Protein AF-A0A963XWU4-F1 (afdb_monomer)

pLDDT: mean 84.16, std 13.36, range [41.44, 97.88]

Nearest PDB structures (foldseek):
  1u3e-assembly1_M  TM=5.117E-01  e=5.302E-03  Okubovirus SPO1
  1a73-assembly1_A  TM=5.689E-01  e=1.670E-01  Physarum polycephalum
  6ejt-assembly1_A  TM=6.197E-01  e=6.700E+00  Bacillus licheniformis
  7cq4-assembly1_A  TM=4.357E-01  e=6.306E+00  Saccharomyces cerevisiae YJM789

Solvent-accessible surface area (backbone atoms only — not comparable to full-atom values): 11570 Å² total; per-residue (Å²): 134,58,70,70,56,55,51,52,52,50,55,51,50,52,54,48,51,50,49,52,48,53,57,49,55,77,69,52,46,37,71,90,70,60,51,82,85,58,39,45,78,83,51,96,77,57,40,38,35,31,68,28,42,55,95,93,37,83,44,78,46,43,48,51,57,50,52,44,36,76,75,78,38,82,82,55,90,69,46,40,80,40,45,74,84,68,48,66,69,56,57,52,70,92,34,52,43,84,37,44,50,68,56,52,53,47,55,56,47,52,50,51,50,52,51,43,36,72,78,57,41,45,62,13,78,63,78,57,49,78,35,65,60,77,91,53,93,87,57,81,69,59,45,76,41,71,65,41,44,43,62,69,46,47,42,79,38,61,13,84,68,75,66,48,76,39,75,46,52,56,57,96,87,36,79,66,61,51,79,43,72,69,44,56,71,48,52,68,71,64,73,73,79,121

Radius of gyration: 36.15 Å; Cα contacts (8 Å, |Δi|>4): 227; chains: 1; bounding box: 76×28×115 Å

Structure (mmCIF, N/CA/C/O backbone):
data_AF-A0A963XWU4-F1
#
_entry.id   AF-A0A963XWU4-F1
#
loop_
_atom_site.group_PDB
_atom_site.id
_atom_site.type_symbol
_atom_site.label_atom_id
_atom_site.label_alt_id
_atom_site.label_comp_id
_atom_site.label_asym_id
_atom_site.label_entity_id
_atom_site.label_seq_id
_atom_site.pdbx_PDB_ins_code
_atom_site.Cartn_x
_atom_site.Cartn_y
_atom_site.Cartn_z
_atom_site.occupancy
_atom_site.B_iso_or_equiv
_atom_site.auth_seq_id
_atom_site.auth_comp_id
_atom_site.auth_asym_id
_atom_site.auth_atom_id
_atom_site.pdbx_PDB_model_num
ATOM 1 N N . MET A 1 1 ? -6.525 -13.964 70.027 1.00 54.75 1 MET A N 1
ATOM 2 C CA . MET A 1 1 ? -7.596 -13.177 69.368 1.00 54.75 1 MET A CA 1
ATOM 3 C C . MET A 1 1 ? -8.945 -13.847 69.591 1.00 54.75 1 MET A C 1
ATOM 5 O O . MET A 1 1 ? -9.048 -15.045 69.357 1.00 54.75 1 MET A O 1
ATOM 9 N N . SER A 1 2 ? -9.945 -13.087 70.050 1.00 67.88 2 SER A N 1
ATOM 10 C CA . SER A 1 2 ? -11.316 -13.562 70.318 1.00 67.88 2 SER A CA 1
ATOM 11 C C . SER A 1 2 ? -12.020 -14.067 69.047 1.00 67.88 2 SER A C 1
ATOM 13 O O . SER A 1 2 ? -11.804 -13.526 67.961 1.00 67.88 2 SER A O 1
ATOM 15 N N . ARG A 1 3 ? -12.885 -15.084 69.179 1.00 65.50 3 ARG A N 1
ATOM 16 C CA . ARG A 1 3 ? -13.684 -15.663 68.077 1.00 65.50 3 ARG A CA 1
ATOM 17 C C . ARG A 1 3 ? -14.571 -14.605 67.400 1.00 65.50 3 ARG A C 1
ATOM 19 O O . ARG A 1 3 ? -14.584 -14.527 66.177 1.00 65.50 3 ARG A O 1
ATOM 26 N N . LYS A 1 4 ? -15.153 -13.698 68.199 1.00 60.41 4 LYS A N 1
ATOM 27 C CA . LYS A 1 4 ? -15.912 -12.523 67.727 1.00 60.41 4 LYS A CA 1
ATOM 28 C C . LYS A 1 4 ? -15.068 -11.575 66.871 1.00 60.41 4 LYS A C 1
ATOM 30 O O . LYS A 1 4 ? -15.551 -11.061 65.869 1.00 60.41 4 LYS A O 1
ATOM 35 N N . ALA A 1 5 ? -13.801 -11.373 67.239 1.00 53.53 5 ALA A N 1
ATOM 36 C CA . ALA A 1 5 ? -12.897 -10.526 66.467 1.00 53.53 5 ALA A CA 1
ATOM 37 C C . ALA A 1 5 ? -12.560 -11.173 65.112 1.00 53.53 5 ALA A C 1
ATOM 39 O O . ALA A 1 5 ? -12.589 -10.492 64.094 1.00 53.53 5 ALA A O 1
ATOM 40 N N . LYS A 1 6 ? -12.310 -12.491 65.064 1.00 56.25 6 LYS A N 1
ATOM 41 C CA . LYS A 1 6 ? -12.067 -13.210 63.797 1.00 56.25 6 LYS A CA 1
ATOM 42 C C . LYS A 1 6 ? -13.275 -13.167 62.852 1.00 56.25 6 LYS A C 1
ATOM 44 O O . LYS A 1 6 ? -13.086 -12.951 61.660 1.00 56.25 6 LYS A O 1
ATOM 49 N N . GLU A 1 7 ? -14.490 -13.324 63.375 1.00 58.22 7 GLU A N 1
ATOM 50 C CA . GLU A 1 7 ? -15.725 -13.214 62.583 1.00 58.22 7 GLU A CA 1
ATOM 51 C C . GLU A 1 7 ? -15.937 -11.792 62.054 1.00 58.22 7 GLU A C 1
ATOM 53 O O . GLU A 1 7 ? -16.171 -11.631 60.859 1.00 58.22 7 GLU A O 1
ATOM 58 N N . GLN A 1 8 ? -15.748 -10.760 62.889 1.00 52.25 8 GLN A N 1
ATOM 59 C CA . GLN A 1 8 ? -15.814 -9.362 62.443 1.00 52.25 8 GLN A CA 1
ATOM 60 C C . GLN A 1 8 ? -14.786 -9.047 61.347 1.00 52.25 8 GLN A C 1
ATOM 62 O O . GLN A 1 8 ? -15.137 -8.411 60.354 1.00 52.25 8 GLN A O 1
ATOM 67 N N . TRP A 1 9 ? -13.539 -9.515 61.476 1.00 47.22 9 TRP A N 1
ATOM 68 C CA . TRP A 1 9 ? -12.507 -9.315 60.451 1.00 47.22 9 TRP A CA 1
ATOM 69 C C . TRP A 1 9 ? -12.819 -10.054 59.143 1.00 47.22 9 TRP A C 1
ATOM 71 O O . TRP A 1 9 ? -12.561 -9.506 58.072 1.00 47.22 9 TRP A O 1
ATOM 81 N N . ALA A 1 10 ? -13.433 -11.240 59.203 1.00 56.31 10 ALA A N 1
ATOM 82 C CA . ALA A 1 10 ? -13.897 -11.955 58.013 1.00 56.31 10 ALA A CA 1
ATOM 83 C C . ALA A 1 10 ? -15.020 -11.188 57.291 1.00 56.31 10 ALA A C 1
ATOM 85 O O . ALA A 1 10 ? -14.942 -10.975 56.083 1.00 56.31 10 ALA A O 1
ATOM 86 N N . THR A 1 11 ? -16.009 -10.662 58.027 1.00 64.50 11 THR A N 1
ATOM 87 C CA . THR A 1 11 ? -17.108 -9.882 57.424 1.00 64.50 11 THR A CA 1
ATOM 88 C C . THR A 1 11 ? -16.632 -8.544 56.845 1.00 64.50 11 THR A C 1
ATOM 90 O O . THR A 1 11 ? -17.147 -8.087 55.824 1.00 64.50 11 THR A O 1
ATOM 93 N N . ILE A 1 12 ? -15.649 -7.898 57.483 1.00 63.34 12 ILE A N 1
ATOM 94 C CA . ILE A 1 12 ? -15.007 -6.678 56.968 1.00 63.34 12 ILE A CA 1
ATOM 95 C C . ILE A 1 12 ? -14.206 -6.996 55.696 1.00 63.34 12 ILE A C 1
ATOM 97 O O . ILE A 1 12 ? -14.309 -6.256 54.716 1.00 63.34 12 ILE A O 1
ATOM 101 N N . GLY A 1 13 ? -13.479 -8.118 55.677 1.00 60.28 13 GLY A N 1
ATOM 102 C CA . GLY A 1 13 ? -12.761 -8.612 54.501 1.00 60.28 13 GLY A CA 1
ATOM 103 C C . GLY A 1 13 ? -13.684 -8.876 53.310 1.00 60.28 13 GLY A C 1
ATOM 104 O O . GLY A 1 13 ? -13.407 -8.408 52.207 1.00 60.28 13 GLY A O 1
ATOM 105 N N . ASP A 1 14 ? -14.828 -9.525 53.532 1.00 64.19 14 ASP A N 1
ATOM 106 C CA . ASP A 1 14 ? -15.804 -9.810 52.475 1.00 64.19 14 ASP A CA 1
ATOM 107 C C . ASP A 1 14 ? -16.465 -8.541 51.924 1.00 64.19 14 ASP A C 1
ATOM 109 O O . ASP A 1 14 ? -16.595 -8.386 50.708 1.00 64.19 14 ASP A O 1
ATOM 113 N N . LYS A 1 15 ? -16.815 -7.576 52.785 1.00 69.00 15 LYS A N 1
ATOM 114 C CA . LYS A 1 15 ? -17.354 -6.271 52.353 1.00 69.00 15 LYS A CA 1
ATOM 115 C C . LYS A 1 15 ? -16.328 -5.440 51.579 1.00 69.00 15 LYS A C 1
ATOM 117 O O . LYS A 1 15 ? -16.691 -4.750 50.621 1.00 69.00 15 LYS A O 1
ATOM 122 N N . MET A 1 16 ? -15.053 -5.513 51.967 1.00 64.38 16 MET A N 1
ATOM 123 C CA . MET A 1 16 ? -13.947 -4.869 51.258 1.00 64.38 16 MET A CA 1
ATOM 124 C C . MET A 1 16 ? -13.729 -5.516 49.887 1.00 64.38 16 MET A C 1
ATOM 126 O O . MET A 1 16 ? -13.645 -4.807 48.885 1.00 64.38 16 MET A O 1
ATOM 130 N N . LEU A 1 17 ? -13.720 -6.848 49.809 1.00 62.97 17 LEU A N 1
ATOM 131 C CA . LEU A 1 17 ? -13.616 -7.580 48.546 1.00 62.97 17 LEU A CA 1
ATOM 132 C C . LEU A 1 17 ? -14.820 -7.329 47.630 1.00 62.97 17 LEU A C 1
ATOM 134 O O . LEU A 1 17 ? -14.632 -7.162 46.426 1.00 62.97 17 LEU A O 1
ATOM 138 N N . ASP A 1 18 ? -16.036 -7.236 48.168 1.00 68.62 18 ASP A N 1
ATOM 139 C CA . ASP A 1 18 ? -17.242 -6.902 47.404 1.00 68.62 18 ASP A CA 1
ATOM 140 C C . ASP A 1 18 ? -17.224 -5.447 46.902 1.00 68.62 18 ASP A C 1
ATOM 142 O O . ASP A 1 18 ? -17.547 -5.179 45.745 1.00 68.62 18 ASP A O 1
ATOM 146 N N . SER A 1 19 ? -16.731 -4.505 47.712 1.00 61.00 19 SER A N 1
ATOM 147 C CA . SER A 1 19 ? -16.512 -3.112 47.291 1.00 61.00 19 SER A CA 1
ATOM 148 C C . SER A 1 19 ? -15.440 -2.998 46.206 1.00 61.00 19 SER A C 1
ATOM 150 O O . SER A 1 19 ? -15.640 -2.296 45.215 1.00 61.00 19 SER A O 1
ATOM 152 N N . ILE A 1 20 ? -14.339 -3.748 46.326 1.00 60.19 20 ILE A N 1
ATOM 153 C CA . ILE A 1 20 ? -13.295 -3.842 45.296 1.00 60.19 20 ILE A CA 1
ATOM 154 C C . ILE A 1 20 ? -13.856 -4.483 44.019 1.00 60.19 20 ILE A C 1
ATOM 156 O O . ILE A 1 20 ? -13.558 -4.014 42.920 1.00 60.19 20 ILE A O 1
ATOM 160 N N . ARG A 1 21 ? -14.695 -5.523 44.121 1.00 61.75 21 ARG A N 1
ATOM 161 C CA . ARG A 1 21 ? -15.369 -6.146 42.968 1.00 61.75 21 ARG A CA 1
ATOM 162 C C . ARG A 1 21 ? -16.351 -5.185 42.300 1.00 61.75 21 ARG A C 1
ATOM 164 O O . ARG A 1 21 ? -16.312 -5.070 41.081 1.00 61.75 21 ARG A O 1
ATOM 171 N N . LYS A 1 22 ? -17.160 -4.444 43.062 1.00 59.47 22 LYS A N 1
ATOM 172 C CA . LYS A 1 22 ? -18.098 -3.424 42.553 1.00 59.47 22 LYS A CA 1
ATOM 173 C C . LYS A 1 22 ? -17.377 -2.237 41.907 1.00 59.47 22 LYS A C 1
ATOM 175 O O . LYS A 1 22 ? -17.785 -1.785 40.838 1.00 59.47 22 LYS A O 1
ATOM 180 N N . ALA A 1 23 ? -16.268 -1.778 42.486 1.00 56.25 23 ALA A N 1
ATOM 181 C CA . ALA A 1 23 ? -15.412 -0.744 41.899 1.00 56.25 23 ALA A CA 1
ATOM 182 C C . ALA A 1 23 ? -14.730 -1.221 40.599 1.00 56.25 23 ALA A C 1
ATOM 184 O O . ALA A 1 23 ? -14.657 -0.479 39.616 1.00 56.25 23 ALA A O 1
ATOM 185 N N . ASN A 1 24 ? -14.296 -2.486 40.550 1.00 49.78 24 ASN A N 1
ATOM 186 C CA . ASN A 1 24 ? -13.732 -3.099 39.344 1.00 49.78 24 ASN A CA 1
ATOM 187 C C . ASN A 1 24 ? -14.792 -3.432 38.276 1.00 49.78 24 ASN A C 1
ATOM 189 O O . ASN A 1 24 ? -14.499 -3.382 37.085 1.00 49.78 24 ASN A O 1
ATOM 193 N N . ALA A 1 25 ? -16.030 -3.741 38.664 1.00 53.91 25 ALA A N 1
ATOM 194 C CA . ALA A 1 25 ? -17.141 -3.944 37.734 1.00 53.91 25 ALA A CA 1
ATOM 195 C C . ALA A 1 25 ? -17.523 -2.632 37.030 1.00 53.91 25 ALA A C 1
ATOM 197 O O . ALA A 1 25 ? -17.738 -2.632 35.821 1.00 53.91 25 ALA A O 1
ATOM 198 N N . LYS A 1 26 ? -17.488 -1.494 37.744 1.00 52.97 26 LYS A N 1
ATOM 199 C CA . LYS A 1 26 ? -17.692 -0.157 37.153 1.00 52.97 26 LYS A CA 1
ATOM 200 C C . LYS A 1 26 ? -16.594 0.268 36.163 1.00 52.97 26 LYS A C 1
ATOM 202 O O . LYS A 1 26 ? -16.826 1.163 35.361 1.00 52.97 26 LYS A O 1
ATOM 207 N N . THR A 1 27 ? -15.414 -0.357 36.180 1.00 60.09 27 THR A N 1
ATOM 208 C CA . THR A 1 27 ? -14.278 -0.010 35.296 1.00 60.09 27 THR A CA 1
ATOM 209 C C . THR A 1 27 ? -14.059 -0.994 34.140 1.00 60.09 27 THR A C 1
ATOM 211 O O . THR A 1 27 ? -13.281 -0.712 33.222 1.00 60.09 27 THR A O 1
ATOM 214 N N . ARG A 1 28 ? -14.745 -2.144 34.131 1.00 79.00 28 ARG A N 1
ATOM 215 C CA . ARG A 1 28 ? -14.613 -3.171 33.087 1.00 79.00 28 ARG A CA 1
ATOM 216 C C . ARG A 1 28 ? -15.734 -3.080 32.053 1.00 79.00 28 ARG A C 1
ATOM 218 O O . ARG A 1 28 ? -16.690 -3.843 32.095 1.00 79.00 28 ARG A O 1
ATOM 225 N N . ILE A 1 29 ? -15.578 -2.165 31.096 1.00 85.12 29 ILE A N 1
ATOM 226 C CA . ILE A 1 29 ? -16.507 -2.010 29.964 1.00 85.12 29 ILE A CA 1
ATOM 227 C C . ILE A 1 29 ? -16.507 -3.295 29.116 1.00 85.12 29 ILE A C 1
ATOM 229 O O . ILE A 1 29 ? -15.446 -3.739 28.663 1.00 85.12 29 ILE A O 1
ATOM 233 N N . LEU A 1 30 ? -17.684 -3.902 28.941 1.00 89.56 30 LEU A N 1
ATOM 234 C CA . LEU A 1 30 ? -17.920 -5.048 28.054 1.00 89.56 30 LEU A CA 1
ATOM 235 C C . LEU A 1 30 ? -18.113 -4.580 26.606 1.00 89.56 30 LEU A C 1
ATOM 237 O O . LEU A 1 30 ? -18.284 -3.388 26.360 1.00 89.56 30 LEU A O 1
ATOM 241 N N . PHE A 1 31 ? -18.073 -5.505 25.647 1.00 89.19 31 PHE A N 1
ATOM 242 C CA . PHE A 1 31 ? -18.209 -5.166 24.226 1.00 89.19 31 PHE A CA 1
ATOM 243 C C . PHE A 1 31 ? -19.547 -4.471 23.935 1.00 89.19 31 PHE A C 1
ATOM 245 O O . PHE A 1 31 ? -19.583 -3.457 23.245 1.00 89.19 31 PHE A O 1
ATOM 252 N N . GLU A 1 32 ? -20.623 -4.983 24.522 1.00 89.31 32 GLU A N 1
ATOM 253 C CA . GLU A 1 32 ? -22.007 -4.541 24.341 1.00 89.31 32 GLU A CA 1
ATOM 254 C C . GLU A 1 32 ? -22.260 -3.154 24.953 1.00 89.31 32 GLU A C 1
ATOM 256 O O . GLU A 1 32 ? -23.227 -2.486 24.609 1.00 89.31 32 GLU A O 1
ATOM 261 N N . HIS A 1 33 ? -21.377 -2.705 25.852 1.00 89.25 33 HIS A N 1
ATOM 262 C CA . HIS A 1 33 ? -21.449 -1.395 26.507 1.00 89.25 33 HIS A CA 1
ATOM 263 C C . HIS A 1 33 ? -20.500 -0.365 25.882 1.00 89.25 33 HIS A C 1
ATOM 265 O O . HIS A 1 33 ? -20.361 0.745 26.401 1.00 89.25 33 HIS A O 1
ATOM 271 N N . LEU A 1 34 ? -19.805 -0.722 24.797 1.00 89.38 34 LEU A N 1
ATOM 272 C CA . LEU A 1 34 ? -19.011 0.241 24.048 1.00 89.38 34 LEU A CA 1
ATOM 273 C C . LEU A 1 34 ? -19.923 1.275 23.386 1.00 89.38 34 LEU A C 1
ATOM 275 O O . LEU A 1 34 ? -21.013 0.982 22.908 1.00 89.38 34 LEU A O 1
ATOM 279 N N . SER A 1 35 ? -19.425 2.502 23.334 1.00 91.25 35 SER A N 1
ATOM 280 C CA . SER A 1 35 ? -20.063 3.635 22.669 1.00 91.25 35 SER A CA 1
ATOM 281 C C . SER A 1 35 ? -19.009 4.455 21.935 1.00 91.25 35 SER A C 1
ATOM 283 O O . SER A 1 35 ? -17.811 4.286 22.177 1.00 91.25 35 SER A O 1
ATOM 285 N N . TYR A 1 36 ? -19.421 5.402 21.090 1.00 88.94 36 TYR A N 1
ATOM 286 C CA . TYR A 1 36 ? -18.489 6.288 20.381 1.00 88.94 36 TYR A CA 1
ATOM 287 C C . TYR A 1 36 ? -17.481 6.987 21.318 1.00 88.94 36 TYR A C 1
ATOM 289 O O . TYR A 1 36 ? -16.305 7.088 20.971 1.00 88.94 36 TYR A O 1
ATOM 297 N N . GLY A 1 37 ? -17.890 7.377 22.533 1.00 89.75 37 GLY A N 1
ATOM 298 C CA . GLY A 1 37 ? -17.010 7.996 23.539 1.00 89.75 37 GLY A CA 1
ATOM 299 C C . GLY A 1 37 ? -15.997 7.046 24.200 1.00 89.75 37 GLY A C 1
ATOM 300 O O . GLY A 1 37 ? -15.089 7.491 24.903 1.00 89.75 37 GLY A O 1
ATOM 301 N N . SER A 1 38 ? -16.116 5.737 23.967 1.00 90.06 38 SER A N 1
ATOM 302 C CA . SER A 1 38 ? -15.179 4.722 24.472 1.00 90.06 38 SER A CA 1
ATOM 303 C C . SER A 1 38 ? -13.866 4.678 23.682 1.00 90.06 38 SER A C 1
ATOM 305 O O . SER A 1 38 ? -12.892 4.065 24.127 1.00 90.06 38 SER A O 1
ATOM 307 N N . PHE A 1 39 ? -13.823 5.322 22.513 1.00 92.19 39 PHE A N 1
ATOM 308 C CA . PHE A 1 39 ? -12.687 5.293 21.600 1.00 92.19 39 PHE A CA 1
ATOM 309 C C . PHE A 1 39 ? -11.925 6.613 21.651 1.00 92.19 39 PHE A C 1
ATOM 311 O O . PHE A 1 39 ? -12.511 7.693 21.651 1.00 92.19 39 PHE A O 1
ATOM 318 N N . ARG A 1 40 ? -10.595 6.529 21.702 1.00 89.31 40 ARG A N 1
ATOM 319 C CA . ARG A 1 40 ? -9.708 7.694 21.787 1.00 89.31 40 ARG A CA 1
ATOM 320 C C . ARG A 1 40 ? -8.601 7.591 20.748 1.00 89.31 40 ARG A C 1
ATOM 322 O O . ARG A 1 40 ? -8.240 6.501 20.302 1.00 89.31 40 ARG A O 1
ATOM 329 N N . MET A 1 41 ? -8.055 8.736 20.363 1.00 77.00 41 MET A N 1
ATOM 330 C CA . MET A 1 41 ? -6.949 8.814 19.415 1.00 77.00 41 MET A CA 1
ATOM 331 C C . MET A 1 41 ? -5.626 8.497 20.127 1.00 77.00 41 MET A C 1
ATOM 333 O O . MET A 1 41 ? -5.347 9.044 21.191 1.00 77.00 41 MET A O 1
ATOM 337 N N . LYS A 1 42 ? -4.796 7.617 19.554 1.00 66.06 42 LYS A N 1
ATOM 338 C CA . LYS A 1 42 ? -3.399 7.404 20.014 1.00 66.06 42 LYS A CA 1
ATOM 339 C C . LYS A 1 42 ? -2.387 7.328 18.879 1.00 66.06 42 LYS A C 1
ATOM 341 O O . LYS A 1 42 ? -1.193 7.463 19.128 1.00 66.06 42 LYS A O 1
ATOM 346 N N . LYS A 1 43 ? -2.825 7.082 17.644 1.00 64.25 43 LYS A N 1
ATOM 347 C CA . LYS A 1 43 ? -1.931 6.915 16.498 1.00 64.25 43 LYS A CA 1
ATOM 348 C C . LYS A 1 43 ? -1.887 8.182 15.647 1.00 64.25 43 LYS A C 1
ATOM 350 O O . LYS A 1 43 ? -2.877 8.895 15.540 1.00 64.25 43 LYS A O 1
ATOM 355 N N . ARG A 1 44 ? -0.735 8.418 15.005 1.00 73.25 44 ARG A N 1
ATOM 356 C CA . ARG A 1 44 ? -0.540 9.496 14.016 1.00 73.25 44 ARG A CA 1
ATOM 357 C C . ARG A 1 44 ? -1.399 9.325 12.754 1.00 73.25 44 ARG A C 1
ATOM 359 O O . ARG A 1 44 ? -1.497 10.259 11.977 1.00 73.25 44 ARG A O 1
ATOM 366 N N . ASP A 1 45 ? -1.990 8.148 12.549 1.00 74.62 45 ASP A N 1
ATOM 367 C CA . ASP A 1 45 ? -2.808 7.809 11.377 1.00 74.62 45 ASP A CA 1
ATOM 368 C C . ASP A 1 45 ? -4.287 8.229 11.507 1.00 74.62 45 ASP A C 1
ATOM 370 O O . ASP A 1 45 ? -5.084 7.892 10.639 1.00 74.62 45 ASP A O 1
ATOM 374 N N . GLY A 1 46 ? -4.668 8.912 12.596 1.00 79.25 46 GLY A N 1
ATOM 375 C CA . GLY A 1 46 ? -6.036 9.390 12.831 1.00 79.25 46 GLY A CA 1
ATOM 376 C C . GLY A 1 46 ? -7.025 8.326 13.322 1.00 79.25 46 GLY A C 1
ATOM 377 O O . GLY A 1 46 ? -8.155 8.660 13.670 1.00 79.25 46 GLY A O 1
ATOM 378 N N . ARG A 1 47 ? -6.625 7.049 13.424 1.00 87.19 47 ARG A N 1
ATOM 379 C CA . ARG A 1 47 ? -7.543 5.972 13.826 1.00 87.19 47 ARG A CA 1
ATOM 380 C C . ARG A 1 47 ? -7.879 6.026 15.312 1.00 87.19 47 ARG A C 1
ATOM 382 O O . ARG A 1 47 ? -6.994 6.099 16.175 1.00 87.19 47 ARG A O 1
ATOM 389 N N . LEU A 1 48 ? -9.166 5.866 15.616 1.00 91.81 48 LEU A N 1
ATOM 390 C CA . LEU A 1 48 ? -9.650 5.731 16.987 1.00 91.81 48 LEU A CA 1
ATOM 391 C C . LEU A 1 48 ? -9.643 4.268 17.432 1.00 91.81 48 LEU A C 1
ATOM 393 O O . LEU A 1 48 ? -10.079 3.363 16.716 1.00 91.81 48 LEU A O 1
ATOM 397 N N . PHE A 1 49 ? -9.164 4.032 18.649 1.00 92.12 49 PHE A N 1
ATOM 398 C CA . PHE A 1 49 ? -9.125 2.710 19.263 1.00 92.12 49 PHE A CA 1
ATOM 399 C C . PHE A 1 49 ? -9.633 2.790 20.702 1.00 92.12 49 PHE A C 1
ATOM 401 O O . PHE A 1 49 ? -9.568 3.827 21.364 1.00 92.12 49 PHE A O 1
ATOM 408 N N . GLY A 1 50 ? -10.153 1.671 21.177 1.00 91.62 50 GLY A N 1
ATOM 409 C CA . GLY A 1 50 ? -10.649 1.501 22.530 1.00 91.62 50 GLY A CA 1
ATOM 410 C C . GLY A 1 50 ? -10.255 0.133 23.057 1.00 91.62 50 GLY A C 1
ATOM 411 O O . GLY A 1 50 ? -9.499 -0.621 22.428 1.00 91.62 50 GLY A O 1
ATOM 412 N N . TYR A 1 51 ? -10.773 -0.193 24.233 1.00 92.38 51 TYR A N 1
ATOM 413 C CA . TYR A 1 51 ? -10.645 -1.524 24.792 1.00 92.38 51 TYR A CA 1
ATOM 414 C C . TYR A 1 51 ? -11.940 -1.950 25.467 1.00 92.38 51 TYR A C 1
ATOM 416 O O . TYR A 1 51 ? -12.693 -1.122 25.967 1.00 92.38 51 TYR A O 1
ATOM 424 N N . TYR A 1 52 ? -12.152 -3.256 25.516 1.00 92.50 52 TYR A N 1
ATOM 425 C CA . TYR A 1 52 ? -13.227 -3.886 26.267 1.00 92.50 52 TYR A CA 1
ATOM 426 C C . TYR A 1 52 ? -12.689 -5.112 26.996 1.00 92.50 52 TYR A C 1
ATOM 428 O O . TYR A 1 52 ? -11.583 -5.590 26.723 1.00 92.50 52 TYR A O 1
ATOM 436 N N . TRP A 1 53 ? -13.452 -5.622 27.949 1.00 91.31 53 TRP A N 1
ATOM 437 C CA . TRP A 1 53 ? -13.099 -6.812 28.707 1.00 91.31 53 TRP A CA 1
ATOM 438 C C . TRP A 1 53 ? -13.884 -8.015 28.196 1.00 91.31 53 TRP A C 1
ATOM 440 O O . TRP A 1 53 ? -15.093 -7.944 28.006 1.00 91.31 53 TRP A O 1
ATOM 450 N N . LYS A 1 54 ? -13.189 -9.134 27.985 1.00 89.56 54 LYS A N 1
ATOM 451 C CA . LYS A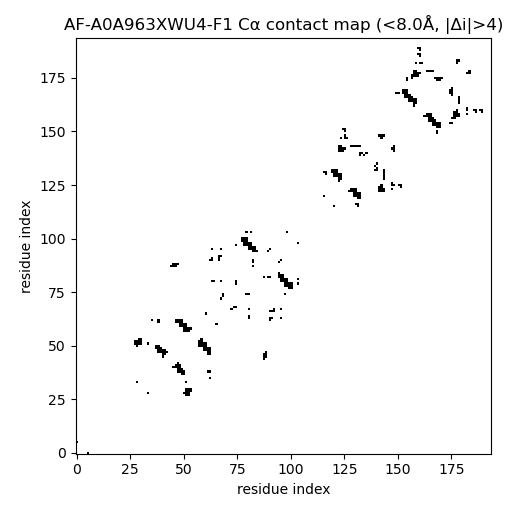 1 54 ? -13.787 -10.427 27.638 1.00 89.56 54 LYS A CA 1
ATOM 452 C C . LYS A 1 54 ? -13.062 -11.525 28.401 1.00 89.56 54 LYS A C 1
ATOM 454 O O . LYS A 1 54 ? -11.836 -11.604 28.337 1.00 89.56 54 LYS A O 1
ATOM 459 N N . ASN A 1 55 ? -13.804 -12.354 29.133 1.00 90.38 55 ASN A N 1
ATOM 460 C CA . ASN A 1 55 ? -13.267 -13.465 29.931 1.00 90.38 55 ASN A CA 1
ATOM 461 C C . ASN A 1 55 ? -12.116 -13.025 30.861 1.00 90.38 55 ASN A C 1
ATOM 463 O O . ASN A 1 55 ? -11.043 -13.624 30.880 1.00 90.38 55 ASN A O 1
ATOM 467 N N . GLY A 1 56 ? -12.298 -11.895 31.557 1.00 86.94 56 GLY A N 1
ATOM 468 C CA . GLY A 1 56 ? -11.294 -11.329 32.468 1.00 86.94 56 GLY A CA 1
ATOM 469 C C . GLY A 1 56 ? -10.060 -10.717 31.792 1.00 86.94 56 GLY A C 1
ATOM 470 O O . GLY A 1 56 ? -9.183 -10.209 32.486 1.00 86.94 56 GLY A O 1
ATOM 471 N N . ARG A 1 57 ? -9.982 -10.713 30.455 1.00 88.31 57 ARG A N 1
ATOM 472 C CA . ARG A 1 57 ? -8.857 -10.163 29.689 1.00 88.31 57 ARG A CA 1
ATOM 473 C C . ARG A 1 57 ? -9.263 -8.895 28.945 1.00 88.31 57 ARG A C 1
ATOM 475 O O . ARG A 1 57 ? -10.318 -8.841 28.316 1.00 88.31 57 ARG A O 1
ATOM 482 N N . LYS A 1 58 ? -8.388 -7.888 28.971 1.00 91.44 58 LYS A N 1
ATOM 483 C CA . LYS A 1 58 ? -8.534 -6.665 28.174 1.00 91.44 58 LYS A CA 1
ATOM 484 C C . LYS A 1 58 ? -8.256 -6.969 26.696 1.00 91.44 58 LYS A C 1
ATOM 486 O O . LYS A 1 58 ? -7.256 -7.603 26.363 1.00 91.44 58 LYS A O 1
ATOM 491 N N . ARG A 1 59 ? -9.142 -6.520 25.810 1.00 92.44 59 ARG A N 1
ATOM 492 C CA . ARG A 1 59 ? -9.068 -6.658 24.350 1.00 92.44 59 ARG A CA 1
ATOM 493 C C . ARG A 1 59 ? -9.069 -5.273 23.725 1.00 92.44 59 ARG A C 1
ATOM 495 O O . ARG A 1 59 ? -9.856 -4.429 24.130 1.00 92.44 59 ARG A O 1
ATOM 502 N N . TYR A 1 60 ? -8.200 -5.054 22.747 1.00 92.50 60 TYR A N 1
ATOM 503 C CA . TYR A 1 60 ? -8.133 -3.804 21.993 1.00 92.50 60 TYR A CA 1
ATOM 504 C C . TYR A 1 60 ? -8.905 -3.938 20.689 1.00 92.50 60 TYR A C 1
ATOM 506 O O . TYR A 1 60 ? -8.909 -5.012 20.084 1.00 92.50 60 TYR A O 1
ATOM 514 N N . MET A 1 61 ? -9.535 -2.850 20.260 1.00 92.31 61 MET A N 1
ATOM 515 C CA . MET A 1 61 ? -10.312 -2.819 19.026 1.00 92.31 61 MET A CA 1
ATOM 516 C C . MET A 1 61 ? -10.368 -1.403 18.459 1.00 92.31 61 MET A C 1
ATOM 518 O O . MET A 1 61 ? -10.358 -0.427 19.212 1.00 92.31 61 MET A O 1
ATOM 522 N N . TYR A 1 62 ? -10.422 -1.293 17.134 1.00 94.38 62 TYR A N 1
ATOM 523 C CA . TYR A 1 62 ? -10.654 -0.013 16.468 1.00 94.38 62 TYR A CA 1
ATOM 524 C C . TYR A 1 62 ? -12.142 0.334 16.414 1.00 94.38 62 TYR A C 1
ATOM 526 O O . TYR A 1 62 ? -12.981 -0.563 16.332 1.00 94.38 62 TYR A O 1
ATOM 534 N N . ARG A 1 63 ? -12.467 1.633 16.405 1.00 95.06 63 ARG A N 1
ATOM 535 C CA . ARG A 1 63 ? -13.862 2.100 16.353 1.00 95.06 63 ARG A CA 1
ATOM 536 C C . ARG A 1 63 ? -14.592 1.587 15.109 1.00 95.06 63 ARG A C 1
ATOM 538 O O . ARG A 1 63 ? -15.663 1.018 15.263 1.00 95.06 63 ARG A O 1
ATOM 545 N N . TYR A 1 64 ? -13.987 1.659 13.922 1.00 95.19 64 TYR A N 1
ATOM 546 C CA . TYR A 1 64 ? -14.593 1.123 12.691 1.00 95.19 64 TYR A CA 1
ATOM 547 C C . TYR A 1 64 ? -14.932 -0.376 12.768 1.00 95.19 64 TYR A C 1
ATOM 549 O O . TYR A 1 64 ? -15.962 -0.807 12.261 1.00 95.19 64 TYR A 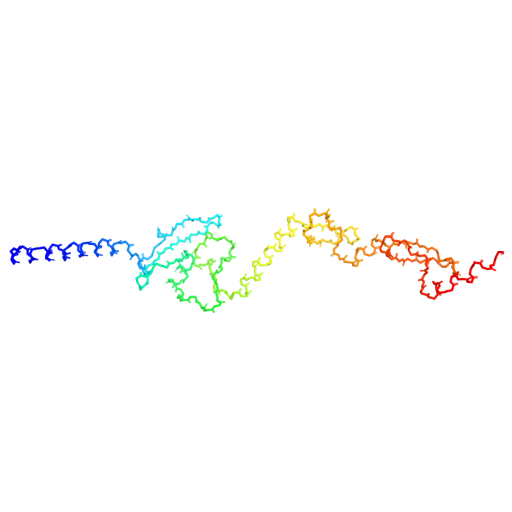O 1
ATOM 557 N N . GLN A 1 65 ? -14.101 -1.187 13.438 1.00 95.31 65 GLN A N 1
ATOM 558 C CA . GLN A 1 65 ? -14.385 -2.616 13.619 1.00 95.31 65 GLN A CA 1
ATOM 559 C C . GLN A 1 65 ? -15.577 -2.819 14.548 1.00 95.31 65 GLN A C 1
ATOM 561 O O . GLN A 1 65 ? -16.401 -3.690 14.299 1.00 95.31 65 GLN A O 1
ATOM 566 N N . TRP A 1 66 ? -15.670 -2.016 15.610 1.00 95.88 66 TRP A N 1
ATOM 567 C CA . TRP A 1 66 ? -16.816 -2.036 16.510 1.00 95.88 66 TRP A CA 1
ATOM 568 C C . TRP A 1 66 ? -18.106 -1.617 15.801 1.00 95.88 66 TRP A C 1
ATOM 570 O O . TRP A 1 66 ? -19.094 -2.333 15.928 1.00 95.88 66 TRP A O 1
ATOM 580 N N . VAL A 1 67 ? -18.089 -0.521 15.029 1.00 95.81 67 VAL A N 1
ATOM 581 C CA . VAL A 1 67 ? -19.248 -0.065 14.239 1.00 95.81 67 VAL A CA 1
ATOM 582 C C . VAL A 1 67 ? -19.711 -1.177 13.301 1.00 95.81 67 VAL A C 1
ATOM 584 O O . VAL A 1 67 ? -20.881 -1.549 13.327 1.00 95.81 67 VAL A O 1
ATOM 587 N N . TRP A 1 68 ? -18.782 -1.777 12.548 1.00 96.81 68 TRP A N 1
ATOM 588 C CA . TRP A 1 68 ? -19.098 -2.899 11.666 1.00 96.81 68 TRP A CA 1
ATOM 589 C C . TRP A 1 68 ? -19.713 -4.075 12.427 1.00 96.81 68 TRP A C 1
ATOM 591 O O . TRP A 1 68 ? -20.776 -4.557 12.052 1.00 96.81 68 TRP A O 1
ATOM 601 N N . ILE A 1 69 ? -19.068 -4.540 13.503 1.00 95.69 69 ILE A N 1
ATOM 602 C CA . ILE A 1 69 ? -19.524 -5.730 14.235 1.00 95.69 69 ILE A CA 1
ATOM 603 C C . ILE A 1 69 ? -20.883 -5.502 14.897 1.00 95.69 69 ILE A C 1
ATOM 605 O O . ILE A 1 69 ? -21.689 -6.427 14.948 1.00 95.69 69 ILE A O 1
ATOM 609 N N . SER A 1 70 ? -21.149 -4.285 15.369 1.00 92.19 70 SER A N 1
ATOM 610 C CA . SER A 1 70 ? -22.410 -3.945 16.036 1.00 92.19 70 SER A CA 1
ATOM 611 C C . SER A 1 70 ? -23.615 -3.973 15.090 1.00 92.19 70 SER A C 1
ATOM 613 O O . SER A 1 70 ? -24.736 -4.106 15.564 1.00 92.19 70 SER A O 1
ATOM 615 N N . ILE A 1 71 ? -23.391 -3.860 13.775 1.00 93.62 71 ILE A N 1
ATOM 616 C CA . ILE A 1 71 ? -24.453 -3.810 12.756 1.00 93.62 71 ILE A CA 1
ATOM 617 C C . ILE A 1 71 ? -24.479 -5.099 11.922 1.00 93.62 71 ILE A C 1
ATOM 619 O O . ILE A 1 71 ? -25.523 -5.723 11.769 1.00 93.62 71 ILE A O 1
ATOM 623 N N . ASN A 1 72 ? -23.319 -5.521 11.416 1.00 92.88 72 ASN A N 1
ATOM 624 C CA . ASN A 1 72 ? -23.177 -6.619 10.454 1.00 92.88 72 ASN A CA 1
ATOM 625 C C . ASN A 1 72 ? -22.695 -7.933 11.092 1.00 92.88 72 ASN A C 1
ATOM 627 O O . ASN A 1 72 ? -22.638 -8.965 10.423 1.00 92.88 72 ASN A O 1
ATOM 631 N N . GLY A 1 73 ? -22.305 -7.910 12.369 1.00 92.94 73 GLY A N 1
ATOM 632 C CA . GLY A 1 73 ? -21.779 -9.077 13.069 1.00 92.94 73 GLY A CA 1
ATOM 633 C C . GLY A 1 73 ? -20.284 -9.348 12.821 1.00 92.94 73 GLY A C 1
ATOM 634 O O . GLY A 1 73 ? -19.519 -8.471 12.410 1.00 92.94 73 GLY A O 1
ATOM 635 N N . PRO A 1 74 ? -19.802 -10.559 13.149 1.00 94.19 74 PRO A N 1
ATOM 636 C CA . PRO A 1 74 ? -18.373 -10.840 13.242 1.00 94.19 74 PRO A CA 1
ATOM 637 C C . PRO A 1 74 ? -17.642 -10.705 11.898 1.00 94.19 74 PRO A C 1
ATOM 639 O O . PRO A 1 74 ? -18.107 -11.160 10.856 1.00 94.19 74 PRO A O 1
ATOM 642 N N . ILE A 1 75 ? -16.427 -10.152 11.942 1.00 92.88 75 ILE A N 1
ATOM 643 C CA . ILE A 1 75 ? -15.536 -10.088 10.777 1.00 92.88 75 ILE A CA 1
ATOM 644 C C . ILE A 1 75 ? -15.039 -11.502 10.459 1.00 92.88 75 ILE A C 1
ATOM 646 O O . ILE A 1 75 ? -14.426 -12.162 11.304 1.00 92.88 75 ILE A O 1
ATOM 650 N N . LYS A 1 76 ? -15.276 -11.960 9.227 1.00 94.38 76 LYS A N 1
ATOM 651 C CA . LYS A 1 76 ? -14.875 -13.298 8.777 1.00 94.38 76 LYS A CA 1
ATOM 652 C C . LYS A 1 76 ? -13.344 -13.476 8.836 1.00 94.38 76 LYS A C 1
ATOM 654 O O . LYS A 1 76 ? -12.606 -12.549 8.487 1.00 94.38 76 LYS A O 1
ATOM 659 N N . PRO A 1 77 ? -12.824 -14.663 9.213 1.00 94.31 77 PRO A N 1
ATOM 660 C CA . PRO A 1 77 ? -11.390 -14.936 9.152 1.00 94.31 77 PRO A CA 1
ATOM 661 C C . PRO A 1 77 ? -10.812 -14.653 7.760 1.00 94.31 77 PRO A C 1
ATOM 663 O O . PRO A 1 77 ? -11.371 -15.071 6.748 1.00 94.31 77 PRO A O 1
ATOM 666 N N . GLY A 1 78 ? -9.692 -13.929 7.709 1.00 94.62 78 GLY A N 1
ATOM 667 C CA . GLY A 1 78 ? -9.054 -13.524 6.452 1.00 94.62 78 GLY A CA 1
ATOM 668 C C . GLY A 1 78 ? -9.672 -12.295 5.773 1.00 94.62 78 GLY A C 1
ATOM 669 O O . GLY A 1 78 ? -9.267 -1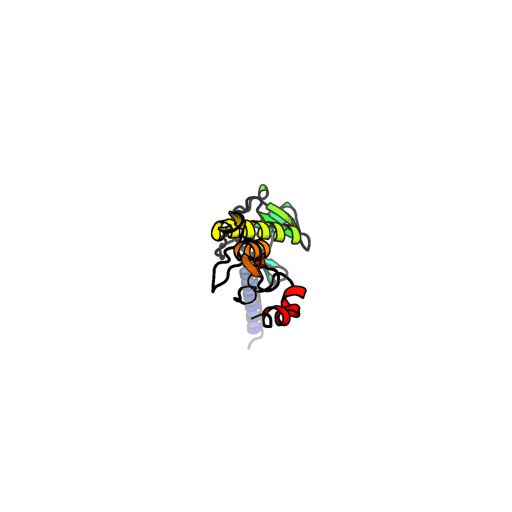1.975 4.656 1.00 94.62 78 GLY A O 1
ATOM 670 N N . TYR A 1 79 ? -10.609 -11.600 6.424 1.00 97.19 79 TYR A N 1
ATOM 671 C CA . TYR A 1 79 ? -11.195 -10.346 5.947 1.00 97.19 79 TYR A CA 1
ATOM 672 C C . TYR A 1 79 ? -10.785 -9.162 6.828 1.00 97.19 79 TYR A C 1
ATOM 674 O O . TYR A 1 79 ? -10.402 -9.309 7.994 1.00 97.19 79 TYR A O 1
ATOM 682 N N . HIS A 1 80 ? -10.846 -7.971 6.244 1.00 95.56 80 HIS A N 1
ATOM 683 C CA . HIS A 1 80 ? -10.578 -6.694 6.889 1.00 95.56 80 HIS A CA 1
ATOM 684 C C . HIS A 1 80 ? -11.691 -5.712 6.548 1.00 95.56 80 HIS A C 1
ATOM 686 O O . HIS A 1 80 ? -12.316 -5.828 5.497 1.00 95.56 80 HIS A O 1
ATOM 692 N N . ILE A 1 81 ? -11.911 -4.745 7.432 1.00 95.94 81 ILE A N 1
ATOM 693 C CA . ILE A 1 81 ? -12.791 -3.619 7.134 1.00 95.94 81 ILE A CA 1
ATOM 694 C C . ILE A 1 81 ? -11.957 -2.530 6.466 1.00 95.94 81 ILE A C 1
ATOM 696 O O . ILE A 1 81 ? -10.872 -2.198 6.950 1.00 95.94 81 ILE A O 1
ATOM 700 N N . HIS A 1 82 ? -12.461 -2.028 5.350 1.00 95.31 82 HIS A N 1
ATOM 701 C CA . HIS A 1 82 ? -11.880 -0.986 4.525 1.00 95.31 82 HIS A CA 1
ATOM 702 C C . HIS A 1 82 ? -12.756 0.264 4.578 1.00 95.31 82 HIS A C 1
ATOM 704 O O . HIS A 1 82 ? -13.978 0.152 4.534 1.00 95.31 82 HIS A O 1
ATOM 710 N N . HIS A 1 83 ? -12.124 1.432 4.657 1.00 94.81 83 HIS A N 1
ATOM 711 C CA . HIS A 1 83 ? -12.771 2.729 4.476 1.00 94.81 83 HIS A CA 1
ATOM 712 C C . HIS A 1 83 ? -12.846 3.040 2.980 1.00 94.81 83 HIS A C 1
ATOM 714 O O . HIS A 1 83 ? -11.803 3.255 2.365 1.00 94.81 83 HIS A O 1
ATOM 720 N N . ILE A 1 84 ? -14.051 3.060 2.409 1.00 94.75 84 ILE A N 1
ATOM 721 C CA . ILE A 1 84 ? -14.291 3.202 0.961 1.00 94.75 84 ILE A CA 1
ATOM 722 C C . ILE A 1 84 ? -13.715 4.524 0.433 1.00 94.75 84 ILE A C 1
ATOM 724 O O . ILE A 1 84 ? -13.100 4.558 -0.631 1.00 94.75 84 ILE A O 1
ATOM 728 N N . ASN A 1 85 ? -13.874 5.615 1.187 1.00 92.81 85 ASN A N 1
ATOM 729 C CA . ASN A 1 85 ? -13.342 6.933 0.830 1.00 92.81 85 ASN A CA 1
ATOM 730 C C . ASN A 1 85 ? -11.841 7.121 1.147 1.00 92.81 85 ASN A C 1
ATOM 732 O O . ASN A 1 85 ? -11.295 8.189 0.872 1.00 92.81 85 ASN A O 1
ATOM 736 N N . GLY A 1 86 ? -11.179 6.128 1.752 1.00 87.88 86 GLY A N 1
ATOM 737 C CA . GLY A 1 86 ? -9.783 6.207 2.199 1.00 87.88 86 GLY A CA 1
ATOM 738 C C . GLY A 1 86 ? -9.537 7.051 3.461 1.00 87.88 86 GLY A C 1
ATOM 739 O O . GLY A 1 86 ? -8.431 7.027 4.007 1.00 87.88 86 GLY A O 1
ATOM 740 N N . ASP A 1 87 ? -10.546 7.756 3.976 1.00 89.25 87 ASP A N 1
ATOM 741 C CA . ASP A 1 87 ? -10.470 8.515 5.222 1.00 89.25 87 ASP A CA 1
ATOM 742 C C . ASP A 1 87 ? -10.688 7.591 6.426 1.00 89.25 87 ASP A C 1
ATOM 744 O O . ASP A 1 87 ? -11.800 7.187 6.760 1.00 89.25 87 ASP A O 1
ATOM 748 N N . CYS A 1 88 ? -9.591 7.288 7.121 1.00 90.25 88 CYS A N 1
ATOM 749 C CA . CYS A 1 88 ? -9.581 6.425 8.300 1.00 90.25 88 CYS A CA 1
ATOM 750 C C . CYS A 1 88 ? -10.272 7.028 9.541 1.00 90.25 88 CYS A C 1
ATOM 752 O O . CYS A 1 88 ? -10.300 6.363 10.582 1.00 90.25 88 CYS A O 1
ATOM 754 N N . SER A 1 89 ? -10.751 8.276 9.472 1.00 88.69 89 SER A N 1
ATOM 755 C CA . SER A 1 89 ? -11.495 8.945 10.546 1.00 88.69 89 SER A CA 1
ATOM 756 C C . SER A 1 89 ? -13.021 8.878 10.371 1.00 88.69 89 SER A C 1
ATOM 758 O O . SER A 1 89 ? -13.754 9.012 11.363 1.00 88.69 89 SER A O 1
ATOM 760 N N . ASP A 1 90 ? -13.496 8.601 9.150 1.00 92.62 90 ASP A N 1
ATOM 761 C CA . ASP A 1 90 ? -14.914 8.473 8.804 1.00 92.62 90 ASP A CA 1
ATOM 762 C C . ASP A 1 90 ? -15.412 7.035 9.025 1.00 92.62 90 ASP A C 1
ATOM 764 O O . ASP A 1 90 ? -15.424 6.200 8.124 1.00 92.62 90 ASP A O 1
ATOM 768 N N . ASP A 1 91 ? -15.829 6.741 10.256 1.00 94.06 91 ASP A N 1
ATOM 769 C CA . ASP A 1 91 ? -16.277 5.404 10.666 1.00 94.06 91 ASP A CA 1
ATOM 770 C C . ASP A 1 91 ? -17.791 5.178 10.488 1.00 94.06 91 ASP A C 1
ATOM 772 O O . ASP A 1 91 ? -18.364 4.325 11.171 1.00 94.06 91 ASP A O 1
ATOM 776 N N . ARG A 1 92 ? -18.468 5.954 9.634 1.00 95.25 92 ARG A N 1
ATOM 777 C CA . ARG A 1 92 ? -19.886 5.722 9.316 1.00 95.25 92 ARG A CA 1
ATOM 778 C C . ARG A 1 92 ? -20.046 4.410 8.549 1.00 95.25 92 ARG A C 1
ATOM 780 O O . ARG A 1 92 ? -19.209 4.088 7.711 1.00 95.25 92 ARG A O 1
ATOM 787 N N . ILE A 1 93 ? -21.101 3.644 8.831 1.00 96.31 93 ILE A N 1
ATOM 788 C CA . ILE A 1 93 ? -21.251 2.278 8.298 1.00 96.31 93 ILE A CA 1
ATOM 789 C C . ILE A 1 93 ? -21.291 2.246 6.766 1.00 96.31 93 ILE A C 1
ATOM 791 O O . ILE A 1 93 ? -20.723 1.340 6.168 1.00 96.31 93 ILE A O 1
ATOM 795 N N . GLU A 1 94 ? -21.875 3.266 6.135 1.00 97.12 94 GLU A N 1
ATOM 796 C CA . GLU A 1 94 ? -21.918 3.437 4.682 1.00 97.12 94 GLU A CA 1
ATOM 797 C C . GLU A 1 94 ? -20.541 3.666 4.039 1.00 97.12 94 GLU A C 1
ATOM 799 O O . GLU A 1 94 ? -20.392 3.475 2.836 1.00 97.12 94 GLU A O 1
ATOM 804 N N . ASN A 1 95 ? -19.533 4.057 4.826 1.00 96.88 95 ASN A N 1
ATOM 805 C CA . ASN A 1 95 ? -18.149 4.215 4.382 1.00 96.88 95 ASN A CA 1
ATOM 806 C C . ASN A 1 95 ? -17.290 2.971 4.672 1.00 96.88 95 ASN A C 1
ATOM 808 O O . ASN A 1 95 ? -16.093 2.962 4.387 1.00 96.88 95 ASN A O 1
ATOM 812 N N . LEU A 1 96 ? -17.863 1.920 5.259 1.00 97.25 96 LEU A N 1
ATOM 813 C CA . LEU A 1 96 ? -17.136 0.711 5.623 1.00 97.25 96 LEU A CA 1
ATOM 814 C C . LEU A 1 96 ? -17.516 -0.445 4.703 1.00 97.25 96 LEU A C 1
ATOM 816 O O . LEU A 1 96 ? -18.684 -0.673 4.407 1.00 97.25 96 LEU A O 1
ATOM 820 N N . GLU A 1 97 ? -16.522 -1.240 4.319 1.00 97.25 97 GLU A N 1
ATOM 821 C CA . GLU A 1 97 ? -16.727 -2.468 3.553 1.00 97.25 97 GLU A CA 1
ATOM 822 C C . GLU A 1 97 ? -15.853 -3.602 4.098 1.00 97.25 97 GLU A C 1
ATOM 824 O O . GLU A 1 97 ? -14.664 -3.419 4.366 1.00 97.25 97 GLU A O 1
ATOM 829 N N . MET A 1 98 ? -16.413 -4.806 4.244 1.00 97.38 98 MET A N 1
ATOM 830 C CA . MET A 1 98 ? -15.632 -5.998 4.574 1.00 97.38 98 MET A CA 1
ATOM 831 C C . MET A 1 98 ? -15.085 -6.648 3.304 1.00 97.38 98 MET A C 1
ATOM 833 O O . MET A 1 98 ? -15.798 -7.334 2.577 1.00 97.38 98 MET A O 1
ATOM 837 N N . ILE A 1 99 ? -13.779 -6.522 3.096 1.00 97.25 99 ILE A N 1
ATOM 838 C CA . ILE A 1 99 ? -13.081 -7.082 1.937 1.00 97.25 99 ILE A CA 1
ATOM 839 C C . ILE A 1 99 ? -12.052 -8.129 2.363 1.00 97.25 99 ILE A C 1
ATOM 841 O O . ILE A 1 99 ? -11.578 -8.156 3.501 1.00 97.25 99 ILE A O 1
ATOM 845 N N . SER A 1 100 ? -11.671 -9.018 1.445 1.00 97.88 100 SER A N 1
ATOM 846 C CA . SER A 1 100 ? -10.626 -10.007 1.739 1.00 97.88 100 SER A CA 1
ATOM 847 C C . SER A 1 100 ? -9.286 -9.324 2.040 1.00 97.88 100 SER A C 1
ATOM 849 O O . SER A 1 100 ? -8.935 -8.308 1.436 1.00 97.88 100 SER A O 1
ATOM 851 N N . ALA A 1 101 ? -8.465 -9.925 2.902 1.00 94.56 101 ALA A N 1
ATOM 852 C CA . ALA A 1 101 ? -7.129 -9.418 3.214 1.00 94.56 101 ALA A CA 1
ATOM 853 C C . ALA A 1 101 ? -6.234 -9.285 1.968 1.00 94.56 101 ALA A C 1
ATOM 855 O O . ALA A 1 101 ? -5.332 -8.445 1.920 1.00 94.56 101 ALA A O 1
ATOM 856 N N . ARG A 1 102 ? -6.478 -10.109 0.940 1.00 94.50 102 ARG A N 1
ATOM 857 C CA . ARG A 1 102 ? -5.804 -10.014 -0.361 1.00 94.50 102 ARG A CA 1
ATOM 858 C C . ARG A 1 102 ? -6.246 -8.774 -1.137 1.00 94.50 102 ARG A C 1
ATOM 860 O O . ARG A 1 102 ? -5.383 -8.081 -1.667 1.00 94.50 102 ARG A O 1
ATOM 867 N N . ALA A 1 103 ? -7.550 -8.508 -1.201 1.00 94.19 103 ALA A N 1
ATOM 868 C CA . ALA A 1 103 ? -8.094 -7.323 -1.862 1.00 94.19 103 ALA A CA 1
ATOM 869 C C . ALA A 1 103 ? -7.622 -6.043 -1.164 1.00 94.19 103 ALA A C 1
ATOM 871 O O . ALA A 1 103 ? -7.042 -5.181 -1.815 1.00 94.19 103 ALA A O 1
ATOM 872 N N . HIS A 1 104 ? -7.726 -5.990 0.168 1.00 93.81 104 HIS A N 1
ATOM 873 C CA . HIS A 1 104 ? -7.253 -4.857 0.965 1.00 93.81 104 HIS A CA 1
ATOM 874 C C . HIS A 1 104 ? -5.780 -4.532 0.681 1.00 93.81 104 HIS A C 1
ATOM 876 O O . HIS A 1 104 ? -5.418 -3.392 0.416 1.00 93.81 104 HIS A O 1
ATOM 882 N N . ARG A 1 105 ? -4.910 -5.549 0.662 1.00 90.50 105 ARG A N 1
ATOM 883 C CA . ARG A 1 105 ? -3.476 -5.363 0.389 1.00 90.50 105 ARG A CA 1
ATOM 884 C C . ARG A 1 105 ? -3.189 -4.859 -1.026 1.00 90.50 105 ARG A C 1
ATOM 886 O O . ARG A 1 105 ? -2.215 -4.140 -1.209 1.00 90.50 105 ARG A O 1
ATOM 893 N N . ARG A 1 106 ? -4.000 -5.253 -2.014 1.00 90.62 106 ARG A N 1
ATOM 894 C CA . ARG A 1 106 ? -3.881 -4.764 -3.395 1.00 90.62 106 ARG A CA 1
ATOM 895 C C . ARG A 1 106 ? -4.273 -3.295 -3.495 1.00 90.62 106 ARG A C 1
ATOM 897 O O . ARG A 1 106 ? -3.480 -2.536 -4.026 1.00 90.62 106 ARG A O 1
ATOM 904 N N . LEU A 1 107 ? -5.404 -2.902 -2.903 1.00 88.88 107 LEU A N 1
ATOM 905 C CA . LEU A 1 107 ? -5.856 -1.505 -2.883 1.00 88.88 107 LEU A CA 1
ATOM 906 C C . LEU A 1 107 ? -4.790 -0.579 -2.283 1.00 88.88 107 LEU A C 1
ATOM 908 O O . LEU A 1 107 ? -4.336 0.351 -2.944 1.00 88.88 107 LEU A O 1
ATOM 912 N N . HIS A 1 108 ? -4.277 -0.915 -1.095 1.00 85.44 108 HIS A N 1
ATOM 913 C CA . HIS A 1 108 ? -3.181 -0.156 -0.476 1.00 85.44 108 HIS A CA 1
ATOM 914 C C . HIS A 1 108 ? -1.878 -0.228 -1.284 1.00 85.44 108 HIS A C 1
ATOM 916 O O . HIS A 1 108 ? -1.088 0.712 -1.285 1.00 85.44 108 HIS A O 1
ATOM 922 N N . GLY A 1 109 ? -1.611 -1.338 -1.975 1.00 83.38 109 GLY A N 1
ATOM 923 C CA . GLY A 1 109 ? -0.469 -1.458 -2.883 1.00 83.38 109 GLY A CA 1
ATOM 924 C C . GLY A 1 109 ? -0.554 -0.470 -4.048 1.00 83.38 109 GLY A C 1
ATOM 925 O O . GLY A 1 109 ? 0.419 0.228 -4.330 1.00 83.38 109 GLY A O 1
ATOM 926 N N . ASP A 1 110 ? -1.725 -0.364 -4.669 1.00 81.56 110 ASP A N 1
ATOM 927 C CA . ASP A 1 110 ? -1.982 0.544 -5.785 1.00 81.56 110 ASP A CA 1
ATOM 928 C C . ASP A 1 110 ? -1.945 2.012 -5.341 1.00 81.56 110 ASP A C 1
ATOM 930 O O . ASP A 1 110 ? -1.364 2.847 -6.037 1.00 81.56 110 ASP A O 1
ATOM 934 N N . GLU A 1 111 ? -2.478 2.335 -4.161 1.00 82.31 111 GLU A N 1
ATOM 935 C CA . GLU A 1 111 ? -2.353 3.668 -3.556 1.00 82.31 111 GLU A CA 1
ATOM 936 C C . GLU A 1 111 ? -0.891 4.057 -3.326 1.00 82.31 111 GLU A C 1
ATOM 938 O O . GLU A 1 111 ? -0.463 5.134 -3.747 1.00 82.31 111 GLU A O 1
ATOM 943 N N . ASN A 1 112 ? -0.090 3.158 -2.746 1.00 84.06 112 ASN A N 1
ATOM 944 C CA . ASN A 1 112 ? 1.339 3.391 -2.539 1.00 84.06 112 ASN A CA 1
ATOM 945 C C . ASN A 1 112 ? 2.090 3.571 -3.866 1.00 84.06 112 ASN A C 1
ATOM 947 O O . ASN A 1 112 ? 2.985 4.411 -3.966 1.00 84.06 112 ASN A O 1
ATOM 951 N N . LEU A 1 113 ? 1.733 2.805 -4.902 1.00 80.81 113 LEU A N 1
ATOM 952 C CA . LEU A 1 113 ? 2.308 2.955 -6.239 1.00 80.81 113 LEU A CA 1
ATOM 953 C C . LEU A 1 113 ? 1.942 4.306 -6.859 1.00 80.81 113 LEU A C 1
ATOM 955 O O . LEU A 1 113 ? 2.822 4.976 -7.399 1.00 80.81 113 LEU A O 1
ATOM 959 N N . ARG A 1 114 ? 0.681 4.737 -6.743 1.00 83.62 114 ARG A N 1
ATOM 960 C CA . ARG A 1 114 ? 0.215 6.057 -7.201 1.00 83.62 114 ARG A CA 1
ATOM 961 C C . ARG A 1 114 ? 0.913 7.189 -6.452 1.00 83.62 114 ARG A C 1
ATOM 963 O O . ARG A 1 114 ? 1.371 8.148 -7.071 1.00 83.62 114 ARG A O 1
ATOM 970 N N . GLU A 1 115 ? 1.056 7.074 -5.136 1.00 85.75 115 GLU A N 1
ATOM 971 C CA . GLU A 1 115 ? 1.764 8.069 -4.334 1.00 85.75 115 GLU A CA 1
ATOM 972 C C . GLU A 1 115 ? 3.259 8.113 -4.681 1.00 85.75 115 GLU A C 1
ATOM 974 O O . GLU A 1 115 ? 3.827 9.196 -4.842 1.00 85.75 115 GLU A O 1
ATOM 979 N N . SER A 1 116 ? 3.895 6.953 -4.860 1.00 85.12 116 SER A N 1
ATOM 980 C CA . SER A 1 116 ? 5.290 6.853 -5.296 1.00 85.12 116 SER A CA 1
ATOM 981 C C . SER A 1 116 ? 5.483 7.452 -6.690 1.00 85.12 116 SER A C 1
ATOM 983 O O . SER A 1 116 ? 6.425 8.212 -6.909 1.00 85.12 116 SER A O 1
ATOM 985 N N . ALA A 1 117 ? 4.550 7.196 -7.610 1.00 86.00 117 ALA A N 1
ATOM 986 C CA . ALA A 1 117 ? 4.521 7.817 -8.927 1.00 86.00 117 ALA A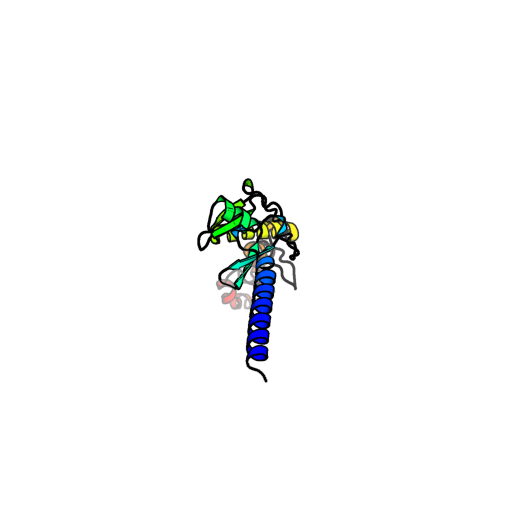 CA 1
ATOM 987 C C . ALA A 1 117 ? 4.438 9.343 -8.836 1.00 86.00 117 ALA A C 1
ATOM 989 O O . ALA A 1 117 ? 5.193 10.031 -9.516 1.00 86.00 117 ALA A O 1
ATOM 990 N N . ARG A 1 118 ? 3.598 9.878 -7.946 1.00 86.62 118 ARG A N 1
ATOM 991 C CA . ARG A 1 118 ? 3.483 11.324 -7.719 1.00 86.62 118 ARG A CA 1
ATOM 992 C C . ARG A 1 118 ? 4.759 11.934 -7.128 1.00 86.62 118 ARG A C 1
ATOM 994 O O . ARG A 1 118 ? 5.161 13.010 -7.550 1.00 86.62 118 ARG A O 1
ATOM 1001 N N . LYS A 1 119 ? 5.386 11.275 -6.146 1.00 87.25 119 LYS A N 1
ATOM 1002 C CA . LYS A 1 119 ? 6.561 11.808 -5.424 1.00 87.25 119 LYS A CA 1
ATOM 1003 C C . LYS A 1 119 ? 7.884 11.615 -6.165 1.00 87.25 119 LYS A C 1
ATOM 1005 O O . LYS A 1 119 ? 8.794 12.425 -6.017 1.00 87.25 119 LYS A O 1
ATOM 1010 N N . HIS A 1 120 ? 8.028 10.513 -6.893 1.00 88.31 120 HIS A N 1
ATOM 1011 C CA . HIS A 1 120 ? 9.312 10.059 -7.436 1.00 88.31 120 HIS A CA 1
ATOM 1012 C C . HIS A 1 120 ? 9.272 9.743 -8.928 1.00 88.31 120 HIS A C 1
ATOM 1014 O O . HIS A 1 120 ? 10.312 9.411 -9.505 1.00 88.31 120 HIS A O 1
ATOM 1020 N N . GLY A 1 121 ? 8.098 9.812 -9.553 1.00 90.62 121 GLY A N 1
ATOM 1021 C CA . GLY A 1 121 ? 7.954 9.549 -10.972 1.00 90.62 121 GLY A CA 1
ATOM 1022 C C . GLY A 1 121 ? 8.705 10.565 -11.824 1.00 90.62 121 GLY A C 1
ATOM 1023 O O . GLY A 1 121 ? 8.832 11.741 -11.484 1.00 90.62 121 GLY A O 1
ATOM 1024 N N . ARG A 1 122 ? 9.247 10.086 -12.942 1.00 90.50 122 ARG A N 1
ATOM 1025 C CA . ARG A 1 122 ? 10.028 10.894 -13.882 1.00 90.50 122 ARG A CA 1
ATOM 1026 C C . ARG A 1 122 ? 9.898 10.375 -15.304 1.00 90.50 122 ARG A C 1
ATOM 1028 O O . ARG A 1 122 ? 9.459 9.248 -15.530 1.00 90.50 122 ARG A O 1
ATOM 1035 N N . LYS A 1 123 ? 10.284 11.210 -16.269 1.00 95.25 123 LYS A N 1
ATOM 1036 C CA . LYS A 1 123 ? 10.339 10.835 -17.686 1.00 95.25 123 LYS A CA 1
ATOM 1037 C C . LYS A 1 123 ? 11.653 10.124 -17.988 1.00 95.25 123 LYS A C 1
ATOM 1039 O O . LYS A 1 123 ? 12.698 10.488 -17.461 1.00 95.25 123 LYS A O 1
ATOM 1044 N N . CYS A 1 124 ? 11.586 9.088 -18.813 1.00 94.62 124 CYS A N 1
ATOM 1045 C CA . CYS A 1 124 ? 12.762 8.390 -19.312 1.00 94.62 124 CYS A CA 1
ATOM 1046 C C . CYS A 1 124 ? 13.505 9.247 -20.341 1.00 94.62 124 CYS A C 1
ATOM 1048 O O . CYS A 1 124 ? 12.889 9.713 -21.293 1.00 94.62 124 CYS A O 1
ATOM 1050 N N . ASP A 1 125 ? 14.826 9.362 -20.225 1.00 93.88 125 ASP A N 1
ATOM 1051 C CA . ASP A 1 125 ? 15.622 10.161 -21.173 1.00 93.88 125 ASP A CA 1
ATOM 1052 C C . ASP A 1 125 ? 15.604 9.594 -22.607 1.00 93.88 125 ASP A C 1
ATOM 1054 O O . ASP A 1 125 ? 15.768 10.343 -23.564 1.00 93.88 125 ASP A O 1
ATOM 1058 N N . GLN A 1 126 ? 15.365 8.285 -22.762 1.00 93.50 126 GLN A N 1
ATOM 1059 C CA . GLN A 1 126 ? 15.328 7.608 -24.063 1.00 93.50 126 GLN A CA 1
ATOM 1060 C C . GLN A 1 126 ? 13.945 7.664 -24.723 1.00 93.50 126 GLN A C 1
ATOM 1062 O O . GLN A 1 126 ? 13.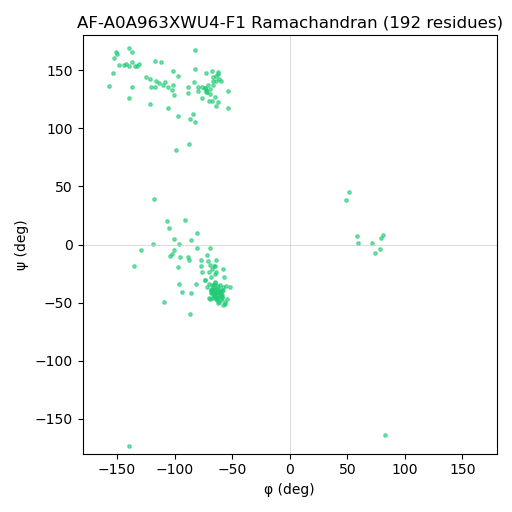802 8.163 -25.831 1.00 93.50 126 GLN A O 1
ATOM 1067 N N . CYS A 1 127 ? 12.912 7.128 -24.064 1.00 95.06 127 CYS A N 1
ATOM 1068 C CA . CYS A 1 127 ? 11.578 7.002 -24.663 1.00 95.06 127 CYS A CA 1
ATOM 1069 C C . CYS A 1 127 ? 10.595 8.091 -24.221 1.00 95.06 127 CYS A C 1
ATOM 1071 O O . CYS A 1 127 ? 9.455 8.102 -24.674 1.00 95.06 127 CYS A O 1
ATOM 1073 N N . ARG A 1 128 ? 10.988 8.966 -23.284 1.00 94.19 128 ARG A N 1
ATOM 1074 C CA . ARG A 1 128 ? 10.132 9.978 -22.629 1.00 94.19 128 ARG A CA 1
ATOM 1075 C C . ARG A 1 128 ? 8.925 9.422 -21.864 1.00 94.19 128 AR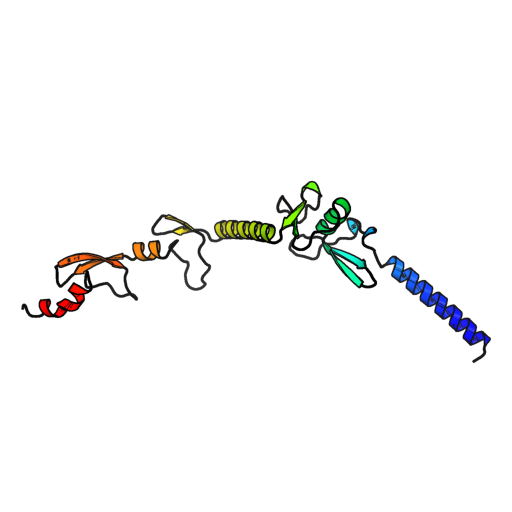G A C 1
ATOM 1077 O O . ARG A 1 128 ? 8.200 10.199 -21.245 1.00 94.19 128 ARG A O 1
ATOM 1084 N N . GLY A 1 129 ? 8.756 8.099 -21.827 1.00 93.12 129 GLY A N 1
ATOM 1085 C CA . GLY A 1 129 ? 7.743 7.415 -21.033 1.00 93.12 129 GLY A CA 1
ATOM 1086 C C . GLY A 1 129 ? 7.906 7.700 -19.543 1.00 93.12 129 GLY A C 1
ATOM 1087 O O . GLY A 1 129 ? 9.027 7.776 -19.027 1.00 93.12 129 GLY A O 1
ATOM 1088 N N . PHE A 1 130 ? 6.780 7.881 -18.857 1.00 92.38 130 PHE A N 1
ATOM 1089 C CA . PHE A 1 130 ? 6.749 8.104 -17.418 1.00 92.38 130 PHE A CA 1
ATOM 1090 C C . PHE A 1 130 ? 6.987 6.791 -16.671 1.00 92.38 130 PHE A C 1
ATOM 1092 O O . PHE A 1 130 ? 6.413 5.761 -17.020 1.00 92.38 130 PHE A O 1
ATOM 1099 N N . PHE A 1 131 ? 7.831 6.813 -15.644 1.00 93.19 131 PHE A N 1
ATOM 1100 C CA . PHE A 1 131 ? 8.106 5.632 -14.835 1.00 93.19 131 PHE A CA 1
ATOM 1101 C C . PHE A 1 131 ? 8.416 5.997 -13.388 1.00 93.19 131 PHE A C 1
ATOM 1103 O O . PHE A 1 131 ? 8.909 7.089 -13.092 1.00 93.19 131 PHE A O 1
ATOM 1110 N N . VAL A 1 132 ? 8.161 5.042 -12.491 1.00 90.12 132 VAL A N 1
ATOM 1111 C CA . VAL A 1 132 ? 8.541 5.148 -11.083 1.00 90.12 132 VAL A CA 1
ATOM 1112 C C . VAL A 1 132 ? 9.857 4.407 -10.876 1.00 90.12 132 VAL A C 1
ATOM 1114 O O . VAL A 1 132 ? 9.915 3.180 -10.986 1.00 90.12 132 VAL A O 1
ATOM 1117 N N . PRO A 1 133 ? 10.949 5.125 -10.614 1.00 87.31 133 PRO A N 1
ATOM 1118 C CA . PRO A 1 133 ? 12.242 4.516 -10.398 1.00 87.31 133 PRO A CA 1
ATOM 1119 C C . PRO A 1 133 ? 12.300 3.819 -9.039 1.00 87.31 133 PRO A C 1
ATOM 1121 O O . PRO A 1 133 ? 11.783 4.314 -8.039 1.00 87.31 133 PRO A O 1
ATOM 1124 N N . LYS A 1 134 ? 13.059 2.724 -8.958 1.00 82.00 134 LYS A N 1
ATOM 1125 C CA . LYS A 1 134 ? 13.506 2.225 -7.653 1.00 82.00 134 LYS A CA 1
ATOM 1126 C C . LYS A 1 134 ? 14.437 3.267 -7.026 1.00 82.00 134 LYS A C 1
ATOM 1128 O O . LYS A 1 134 ? 15.401 3.689 -7.670 1.00 82.00 134 LYS A O 1
ATOM 1133 N N . ILE A 1 135 ? 14.149 3.678 -5.792 1.00 75.50 135 ILE A N 1
ATOM 1134 C CA . ILE A 1 135 ? 14.975 4.632 -5.043 1.00 75.50 135 ILE A CA 1
ATOM 1135 C C . ILE A 1 135 ? 16.345 3.988 -4.806 1.00 75.50 135 ILE A C 1
ATOM 1137 O O . ILE A 1 135 ? 16.446 2.926 -4.194 1.00 75.50 135 ILE A O 1
ATOM 1141 N N . ARG A 1 136 ? 17.401 4.620 -5.319 1.00 76.50 136 ARG A N 1
ATOM 1142 C CA . ARG A 1 136 ? 18.798 4.264 -5.053 1.00 76.50 136 ARG A CA 1
ATOM 1143 C C . ARG A 1 136 ? 19.495 5.477 -4.446 1.00 76.50 136 ARG A C 1
ATOM 1145 O O . ARG A 1 136 ? 19.191 6.598 -4.845 1.00 76.50 136 ARG A O 1
ATOM 1152 N N . LYS A 1 137 ? 20.393 5.251 -3.481 1.00 73.12 137 LYS A N 1
ATOM 1153 C CA . LYS A 1 137 ? 21.099 6.329 -2.763 1.00 73.12 137 LYS A CA 1
ATOM 1154 C C . LYS A 1 137 ? 22.186 7.002 -3.610 1.00 73.12 137 LYS A C 1
ATOM 1156 O O . LYS A 1 137 ? 22.462 8.172 -3.403 1.00 73.12 137 LYS A O 1
ATOM 1161 N N . ASP A 1 138 ? 22.799 6.259 -4.529 1.00 77.62 138 ASP A N 1
ATOM 1162 C CA . ASP A 1 138 ? 23.993 6.652 -5.286 1.00 77.62 138 ASP A CA 1
ATOM 1163 C C . ASP A 1 138 ? 23.671 7.469 -6.542 1.00 77.62 138 ASP A C 1
ATOM 1165 O O . ASP A 1 138 ? 24.361 8.435 -6.852 1.00 77.62 138 ASP A O 1
ATOM 1169 N N . ARG A 1 139 ? 22.634 7.081 -7.291 1.00 73.06 139 ARG A N 1
ATOM 1170 C CA . ARG A 1 139 ? 22.270 7.756 -8.542 1.00 73.06 139 ARG A CA 1
ATOM 1171 C C . ARG A 1 139 ? 20.809 7.540 -8.930 1.00 73.06 139 ARG A C 1
ATOM 1173 O O . ARG A 1 139 ? 20.324 6.401 -8.914 1.00 73.06 139 ARG A O 1
ATOM 1180 N N . PRO A 1 140 ? 20.099 8.594 -9.364 1.00 79.12 140 PRO A N 1
ATOM 1181 C CA . PRO A 1 140 ? 18.755 8.439 -9.889 1.00 79.12 140 PRO A CA 1
ATOM 1182 C C . PRO A 1 140 ? 18.793 7.671 -11.223 1.00 79.12 140 PRO A C 1
ATOM 1184 O O . PRO A 1 140 ? 19.454 8.066 -12.178 1.00 79.12 140 PRO A O 1
ATOM 1187 N N . ALA A 1 141 ? 18.063 6.556 -11.308 1.00 88.25 141 ALA A N 1
ATOM 1188 C CA . ALA A 1 141 ? 17.802 5.845 -12.563 1.00 88.25 141 ALA A CA 1
ATOM 1189 C C . ALA A 1 141 ? 17.207 6.766 -13.647 1.00 88.25 141 ALA A C 1
ATOM 1191 O O . ALA A 1 141 ? 16.098 7.251 -13.472 1.00 88.25 141 ALA A O 1
ATOM 1192 N N . ARG A 1 142 ? 17.896 6.958 -14.771 1.00 91.25 142 ARG A N 1
ATOM 1193 C CA . ARG A 1 142 ? 17.482 7.856 -15.873 1.00 91.25 142 ARG A CA 1
ATOM 1194 C C . ARG A 1 142 ? 16.562 7.211 -16.918 1.00 91.25 142 ARG A C 1
ATOM 1196 O O . ARG A 1 142 ? 15.947 7.890 -17.734 1.00 91.25 142 ARG A O 1
ATOM 1203 N N . TYR A 1 143 ? 16.460 5.885 -16.894 1.00 93.06 143 TYR A N 1
ATOM 1204 C CA . TYR A 1 143 ? 15.764 5.108 -17.915 1.00 93.06 143 TYR A CA 1
ATOM 1205 C C . TYR A 1 143 ? 14.696 4.217 -17.290 1.00 93.06 143 TYR A C 1
ATOM 1207 O O . TYR A 1 143 ? 14.906 3.679 -16.201 1.00 93.06 143 TYR A O 1
ATOM 1215 N N . CYS A 1 144 ? 13.573 4.045 -17.991 1.00 92.88 144 CYS A N 1
ATOM 1216 C CA . CYS A 1 144 ? 12.450 3.237 -17.511 1.00 92.88 144 CYS A CA 1
ATOM 1217 C C . CYS A 1 144 ? 12.750 1.731 -17.490 1.00 92.88 144 CYS A C 1
ATOM 1219 O O . CYS A 1 144 ? 12.132 0.990 -16.731 1.00 92.88 144 CYS A O 1
ATOM 1221 N N . SER A 1 145 ? 13.703 1.272 -18.305 1.00 91.75 145 SER A N 1
ATOM 1222 C CA . SER A 1 145 ? 14.030 -0.143 -18.473 1.00 91.75 145 SER A CA 1
ATOM 1223 C C . SER A 1 145 ? 15.494 -0.348 -18.889 1.00 91.75 145 SER A C 1
ATOM 1225 O O . SER A 1 145 ? 16.118 0.579 -19.423 1.00 91.75 145 SER A O 1
ATOM 1227 N N . PRO A 1 146 ? 16.053 -1.562 -18.700 1.00 89.81 146 PRO A N 1
ATOM 1228 C CA . PRO A 1 146 ? 17.360 -1.928 -19.248 1.00 89.81 146 PRO A CA 1
ATOM 1229 C C . PRO A 1 146 ? 17.450 -1.730 -20.765 1.00 89.81 146 PRO A C 1
ATOM 1231 O O . PRO A 1 146 ? 18.479 -1.285 -21.257 1.00 89.81 146 PRO A O 1
ATOM 1234 N N . ALA A 1 147 ? 16.365 -1.983 -21.504 1.00 91.88 147 ALA A N 1
ATOM 1235 C CA . ALA A 1 147 ? 16.317 -1.755 -22.946 1.00 91.88 147 ALA A CA 1
ATOM 1236 C C . ALA A 1 147 ? 16.539 -0.273 -23.295 1.00 91.88 147 ALA A C 1
ATOM 1238 O O . ALA A 1 147 ? 17.422 0.042 -24.086 1.00 91.88 147 ALA A O 1
ATOM 1239 N N . CYS A 1 148 ? 15.820 0.646 -22.638 1.00 93.44 148 CYS A N 1
ATOM 1240 C CA . CYS A 1 148 ? 16.024 2.087 -22.824 1.00 93.44 148 CYS A CA 1
ATOM 1241 C C . CYS A 1 148 ? 17.430 2.542 -22.416 1.00 93.44 148 CYS A C 1
ATOM 1243 O O . CYS A 1 148 ? 17.998 3.416 -23.063 1.00 93.44 148 CYS A O 1
ATOM 1245 N N . TYR A 1 149 ? 18.003 1.942 -21.369 1.00 90.62 149 TYR A N 1
ATOM 1246 C CA . TYR A 1 149 ? 19.390 2.197 -20.990 1.00 90.62 149 TYR A CA 1
ATOM 1247 C C . TYR A 1 149 ? 20.367 1.766 -22.091 1.00 90.62 149 TYR A C 1
ATOM 1249 O O . TYR A 1 149 ? 21.226 2.553 -22.477 1.00 90.62 149 TYR A O 1
ATOM 1257 N N . HIS A 1 150 ? 20.252 0.540 -22.606 1.00 88.62 150 HIS A N 1
ATOM 1258 C CA . HIS A 1 150 ? 21.158 0.047 -23.641 1.00 88.62 150 HIS A CA 1
ATOM 1259 C C . HIS A 1 150 ? 21.025 0.833 -24.938 1.00 88.62 150 HIS A C 1
ATOM 1261 O O . HIS A 1 150 ? 22.050 1.145 -25.533 1.00 88.62 150 HIS A O 1
ATOM 1267 N N . GLU A 1 151 ? 19.800 1.195 -25.323 1.00 89.88 151 GLU A N 1
ATOM 1268 C CA . GLU A 1 151 ? 19.537 1.991 -26.520 1.00 89.88 151 GLU A CA 1
ATOM 1269 C C . GLU A 1 151 ? 20.162 3.389 -26.421 1.00 89.88 151 GLU A C 1
ATOM 1271 O O . GLU A 1 151 ? 20.896 3.802 -27.314 1.00 89.88 151 GLU A O 1
ATOM 1276 N N . ALA A 1 152 ? 19.988 4.069 -25.284 1.00 89.38 152 ALA A N 1
ATOM 1277 C CA . ALA A 1 152 ? 20.590 5.381 -25.046 1.00 89.38 152 ALA A CA 1
ATOM 1278 C C . ALA A 1 152 ? 22.128 5.361 -25.002 1.00 89.38 152 ALA A C 1
ATOM 1280 O O . ALA A 1 152 ? 22.769 6.385 -25.212 1.00 89.38 152 ALA A O 1
ATOM 1281 N N . ASN A 1 153 ? 22.730 4.208 -24.692 1.00 87.56 153 ASN A N 1
ATOM 1282 C CA . ASN A 1 153 ? 24.182 4.039 -24.579 1.00 87.56 153 ASN A CA 1
ATOM 1283 C C . ASN A 1 153 ? 24.779 3.250 -25.756 1.00 87.56 153 ASN A C 1
ATOM 1285 O O . ASN A 1 153 ? 25.878 2.691 -25.636 1.00 87.56 153 ASN A O 1
ATOM 1289 N N . ARG A 1 154 ? 24.072 3.171 -26.890 1.00 89.31 154 ARG A N 1
ATOM 1290 C CA . ARG A 1 154 ? 24.649 2.630 -28.121 1.00 89.31 154 ARG A CA 1
ATOM 1291 C C . ARG A 1 154 ? 25.675 3.595 -28.677 1.00 89.31 154 ARG A C 1
ATOM 1293 O O . ARG A 1 154 ? 25.450 4.797 -28.754 1.00 89.31 154 ARG A O 1
ATOM 1300 N N . VAL A 1 155 ? 26.792 3.039 -29.113 1.00 88.75 155 VAL A N 1
ATOM 1301 C CA . VAL A 1 155 ? 27.846 3.783 -29.790 1.00 88.75 155 VAL A CA 1
ATOM 1302 C C . VAL A 1 155 ? 27.995 3.242 -31.202 1.00 88.75 155 VAL A C 1
ATOM 1304 O O . VAL A 1 155 ? 27.984 2.026 -31.421 1.00 88.75 155 VAL A O 1
ATOM 1307 N N . GLN A 1 156 ? 28.106 4.156 -32.162 1.00 92.06 156 GLN A N 1
ATOM 1308 C CA . GLN A 1 156 ? 28.499 3.812 -33.520 1.00 92.06 156 GLN A CA 1
ATOM 1309 C C . GLN A 1 156 ? 30.017 3.639 -33.572 1.00 92.06 156 GLN A C 1
ATOM 1311 O O . GLN A 1 156 ? 30.764 4.431 -32.995 1.00 92.06 156 GLN A O 1
ATOM 1316 N N . ALA A 1 157 ? 30.465 2.587 -34.245 1.00 90.62 157 ALA A N 1
ATOM 1317 C CA . ALA A 1 157 ? 31.873 2.292 -34.460 1.00 90.62 157 ALA A CA 1
ATOM 1318 C C . ALA A 1 157 ? 32.070 1.680 -35.850 1.00 90.62 157 ALA A C 1
ATOM 1320 O O . ALA A 1 157 ? 31.159 1.069 -36.412 1.00 90.62 157 ALA A O 1
ATOM 1321 N N . VAL A 1 158 ? 33.270 1.843 -36.399 1.00 93.25 158 VAL A N 1
ATOM 1322 C CA . VAL A 1 158 ? 33.675 1.224 -37.664 1.00 93.25 158 VAL A CA 1
ATOM 1323 C C . VAL A 1 158 ? 34.528 0.006 -37.343 1.00 93.25 158 VAL A C 1
ATOM 1325 O O . VAL A 1 158 ? 35.461 0.086 -36.546 1.00 93.25 158 VAL A O 1
ATOM 1328 N N . CYS A 1 159 ? 34.189 -1.142 -37.925 1.00 92.81 159 CYS A N 1
ATOM 1329 C CA . CYS A 1 159 ? 34.930 -2.371 -37.672 1.00 92.81 159 CYS A CA 1
ATOM 1330 C C . CYS A 1 159 ? 36.261 -2.364 -38.441 1.00 92.81 159 CYS A C 1
ATOM 1332 O O . CYS A 1 159 ? 36.224 -2.256 -39.661 1.00 92.81 159 CYS A O 1
ATOM 1334 N N . PRO A 1 160 ? 37.423 -2.575 -37.796 1.00 91.25 160 PRO A N 1
ATOM 1335 C CA . PRO A 1 160 ? 38.717 -2.521 -38.483 1.00 91.25 160 PRO A CA 1
ATOM 1336 C C . PRO A 1 160 ? 38.968 -3.697 -39.442 1.00 91.25 160 PRO A C 1
ATOM 1338 O O . PRO A 1 160 ? 39.891 -3.640 -40.242 1.00 91.25 160 PRO A O 1
ATOM 1341 N N . VAL A 1 161 ? 38.173 -4.771 -39.362 1.00 91.94 161 VAL A N 1
ATOM 1342 C CA . VAL A 1 161 ? 38.360 -5.983 -40.183 1.00 91.94 161 VAL A CA 1
ATOM 1343 C C . VAL A 1 161 ? 37.529 -5.948 -41.462 1.00 91.94 161 VAL A C 1
ATOM 1345 O O . VAL A 1 161 ? 37.999 -6.367 -42.510 1.00 91.94 161 VAL A O 1
ATOM 1348 N N . CYS A 1 162 ? 36.284 -5.474 -41.389 1.00 92.75 162 CYS A N 1
ATOM 1349 C CA . CYS A 1 162 ? 35.361 -5.469 -42.530 1.00 92.75 162 CYS A CA 1
ATOM 1350 C C . CYS A 1 162 ? 34.907 -4.068 -42.951 1.00 92.75 162 CYS A C 1
ATOM 1352 O O . CYS A 1 162 ? 34.064 -3.948 -43.836 1.00 92.75 162 CYS A O 1
ATOM 1354 N N . SER A 1 163 ? 35.389 -3.025 -42.272 1.00 91.75 163 SER A N 1
ATOM 1355 C CA . SER A 1 163 ? 35.078 -1.608 -42.509 1.00 91.75 163 SER A CA 1
ATOM 1356 C C . SER A 1 163 ? 33.596 -1.225 -42.416 1.00 91.75 163 SER A C 1
ATOM 1358 O O . SER A 1 163 ? 33.234 -0.083 -42.682 1.00 91.75 163 SER A O 1
ATOM 1360 N N . LYS A 1 164 ? 32.715 -2.139 -41.990 1.00 93.12 164 LYS A N 1
ATOM 1361 C CA . LYS A 1 164 ? 31.290 -1.847 -41.795 1.00 93.12 164 LYS A CA 1
ATOM 1362 C C . LYS A 1 164 ? 31.079 -0.994 -40.547 1.00 93.12 164 LYS A C 1
ATOM 1364 O O . LYS A 1 164 ? 31.606 -1.314 -39.475 1.00 93.12 164 LYS A O 1
ATOM 1369 N N . THR A 1 165 ? 30.245 0.034 -40.675 1.00 93.81 165 THR A N 1
ATOM 1370 C CA . THR A 1 165 ? 29.703 0.787 -39.540 1.00 93.81 165 THR A CA 1
ATOM 1371 C C . THR A 1 165 ? 28.678 -0.069 -38.809 1.00 93.81 165 THR A C 1
ATOM 1373 O O . THR A 1 165 ? 27.786 -0.655 -39.421 1.00 93.81 165 THR A O 1
ATOM 1376 N N . PHE A 1 166 ? 28.795 -0.154 -37.489 1.00 92.94 166 PHE A N 1
ATOM 1377 C CA . PHE A 1 166 ? 27.874 -0.902 -36.643 1.00 92.94 166 PHE A CA 1
ATOM 1378 C C . PHE A 1 166 ? 27.527 -0.105 -35.385 1.00 92.94 166 PHE A C 1
ATOM 1380 O O . PHE A 1 166 ? 28.267 0.781 -34.963 1.00 92.94 166 PHE A O 1
ATOM 1387 N N . SER A 1 167 ? 26.387 -0.430 -34.775 1.00 91.62 167 SER A N 1
ATOM 1388 C CA . SER A 1 167 ? 25.910 0.192 -33.538 1.00 91.62 167 SER A CA 1
ATOM 1389 C C . SER A 1 167 ? 25.735 -0.879 -32.471 1.00 91.62 167 SER A C 1
ATOM 1391 O O . SER A 1 167 ? 24.967 -1.821 -32.672 1.00 91.62 167 SER A O 1
ATOM 1393 N N . ARG A 1 168 ? 26.435 -0.760 -31.340 1.00 87.44 168 ARG A N 1
ATOM 1394 C CA . ARG A 1 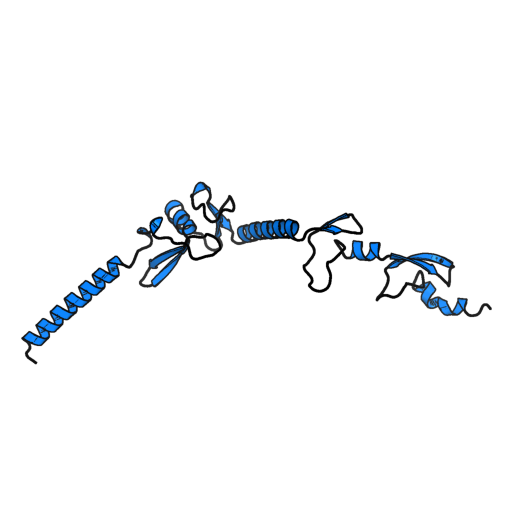168 ? 26.334 -1.690 -30.200 1.00 87.44 168 ARG A CA 1
ATOM 1395 C C . ARG A 1 168 ? 26.427 -0.933 -28.877 1.00 87.44 168 ARG A C 1
ATOM 1397 O O . ARG A 1 168 ? 26.992 0.155 -28.815 1.00 87.44 168 ARG A O 1
ATOM 1404 N N . ALA A 1 169 ? 25.868 -1.516 -27.820 1.00 84.81 169 ALA A N 1
ATOM 1405 C CA . ALA A 1 169 ? 26.011 -0.986 -26.468 1.00 84.81 169 ALA A CA 1
ATOM 1406 C C . ALA A 1 169 ? 27.464 -1.114 -25.979 1.00 84.81 169 ALA A C 1
ATOM 1408 O O . ALA A 1 169 ? 28.171 -2.052 -26.354 1.00 84.81 169 ALA A O 1
ATOM 1409 N N . MET A 1 170 ? 27.898 -0.190 -25.119 1.00 84.06 170 MET A N 1
ATOM 1410 C CA . MET A 1 170 ? 29.183 -0.321 -24.426 1.00 84.06 170 MET A CA 1
ATOM 1411 C C . MET A 1 170 ? 29.169 -1.502 -23.446 1.00 84.06 170 MET A C 1
ATOM 1413 O O . MET A 1 170 ? 28.223 -1.674 -22.676 1.00 84.06 170 MET A O 1
ATOM 1417 N N . GLU A 1 171 ? 30.251 -2.279 -23.419 1.00 80.25 171 GLU A N 1
ATOM 1418 C CA . GLU A 1 171 ? 30.424 -3.404 -22.495 1.00 80.25 171 GLU A CA 1
ATOM 1419 C C . GLU A 1 171 ? 31.431 -3.017 -21.408 1.00 80.25 171 GLU A C 1
ATOM 1421 O O . GLU A 1 171 ? 32.590 -2.728 -21.699 1.00 80.25 171 GLU A O 1
ATOM 1426 N N . LYS A 1 172 ? 30.995 -2.981 -20.139 1.00 80.19 172 LYS A N 1
ATOM 1427 C CA . LYS A 1 172 ? 31.848 -2.635 -18.979 1.00 80.19 172 LYS A CA 1
ATOM 1428 C C . LYS A 1 172 ? 32.670 -1.342 -19.179 1.00 80.19 172 LYS A C 1
ATOM 1430 O O . LYS A 1 172 ? 33.828 -1.269 -18.780 1.00 80.19 172 LYS A O 1
ATOM 1435 N N . GLY A 1 173 ? 32.082 -0.333 -19.827 1.00 80.12 173 GLY A N 1
ATOM 1436 C CA . GLY A 1 173 ? 32.733 0.956 -20.101 1.00 80.12 173 GLY A CA 1
ATOM 1437 C C . GLY A 1 173 ? 33.706 0.959 -21.285 1.00 80.12 173 GLY A C 1
ATOM 1438 O O . GLY A 1 173 ? 34.358 1.970 -21.526 1.00 80.12 173 GLY A O 1
ATOM 1439 N N . ARG A 1 174 ? 33.809 -0.139 -22.044 1.00 84.25 174 ARG A N 1
ATOM 1440 C CA . ARG A 1 174 ? 34.655 -0.230 -23.239 1.00 84.25 174 ARG A CA 1
ATOM 1441 C C . ARG A 1 174 ? 33.816 -0.075 -24.505 1.00 84.25 174 ARG A C 1
ATOM 1443 O O . ARG A 1 174 ? 32.736 -0.660 -24.625 1.00 84.25 174 ARG A O 1
ATOM 1450 N N . LYS A 1 175 ? 34.334 0.705 -25.461 1.00 85.88 175 LYS A N 1
ATOM 1451 C CA . LYS A 1 175 ? 33.735 0.846 -26.793 1.00 85.88 175 LYS A CA 1
ATOM 1452 C C . LYS A 1 175 ? 33.901 -0.470 -27.568 1.00 85.88 175 LYS A C 1
ATOM 1454 O O . LYS A 1 175 ? 34.997 -1.034 -27.564 1.00 85.88 175 LYS A O 1
ATOM 1459 N N . PRO A 1 176 ? 32.846 -0.970 -28.227 1.00 88.50 176 PRO A N 1
ATOM 1460 C CA . PRO A 1 176 ? 32.939 -2.165 -29.045 1.00 88.50 176 PRO A CA 1
ATOM 1461 C C . PRO A 1 176 ? 33.772 -1.861 -30.298 1.00 88.50 176 PRO A C 1
ATOM 1463 O O . PRO A 1 176 ? 33.529 -0.878 -30.990 1.00 88.50 176 PRO A O 1
ATOM 1466 N N . VAL A 1 177 ? 34.766 -2.708 -30.573 1.00 91.25 177 VAL A N 1
ATOM 1467 C CA . VAL A 1 177 ? 35.723 -2.514 -31.681 1.00 91.25 177 VAL A CA 1
ATOM 1468 C C . VAL A 1 177 ? 35.313 -3.294 -32.932 1.00 91.25 177 VAL A C 1
ATOM 1470 O O . VAL A 1 177 ? 35.504 -2.836 -34.053 1.00 91.25 177 VAL A O 1
ATOM 1473 N N . TYR A 1 178 ? 34.704 -4.467 -32.759 1.00 92.38 178 TYR A N 1
ATOM 1474 C CA . TYR A 1 178 ? 34.367 -5.369 -33.859 1.00 92.38 178 TYR A CA 1
ATOM 1475 C C . TYR A 1 178 ? 32.852 -5.540 -33.985 1.00 92.38 178 TYR A C 1
ATOM 1477 O O . TYR A 1 178 ? 32.144 -5.670 -32.981 1.00 92.38 178 TYR A O 1
ATOM 1485 N N . CYS A 1 179 ? 32.356 -5.595 -35.224 1.00 91.00 179 CYS A N 1
ATOM 1486 C CA . CYS A 1 179 ? 30.921 -5.718 -35.488 1.00 91.00 179 CYS A CA 1
ATOM 1487 C C . CYS A 1 179 ? 30.342 -7.083 -35.067 1.00 91.00 179 CYS A C 1
ATOM 1489 O O . CYS A 1 179 ? 29.172 -7.165 -34.706 1.00 91.00 179 CYS A O 1
ATOM 1491 N N . SER A 1 180 ? 31.156 -8.145 -35.066 1.00 90.81 180 SER A N 1
ATOM 1492 C CA . SER A 1 180 ? 30.741 -9.526 -34.785 1.00 90.81 180 SER A CA 1
ATOM 1493 C C . SER A 1 180 ? 31.875 -10.355 -34.173 1.00 90.81 180 SER A C 1
ATOM 1495 O O . SER A 1 180 ? 33.046 -9.969 -34.244 1.00 90.81 180 SER A O 1
ATOM 1497 N N . ARG A 1 181 ? 31.535 -11.525 -33.610 1.00 90.19 181 ARG A N 1
ATOM 1498 C CA . ARG A 1 181 ? 32.520 -12.501 -33.112 1.00 90.19 181 ARG A CA 1
ATOM 1499 C C . ARG A 1 181 ? 33.475 -12.969 -34.217 1.00 90.19 181 ARG A C 1
ATOM 1501 O O . ARG A 1 181 ? 34.675 -13.012 -33.986 1.00 90.19 181 ARG A O 1
ATOM 1508 N N . ALA A 1 182 ? 32.966 -13.186 -35.430 1.00 91.81 182 ALA A N 1
ATOM 1509 C CA . ALA A 1 182 ? 33.783 -13.552 -36.586 1.00 91.81 182 ALA A CA 1
ATOM 1510 C C . ALA A 1 182 ? 34.833 -12.479 -36.934 1.00 91.81 182 ALA A C 1
ATOM 1512 O O . ALA A 1 182 ? 35.982 -12.801 -37.222 1.00 91.81 182 ALA A O 1
ATOM 1513 N N . CYS A 1 183 ? 34.477 -11.189 -36.877 1.00 92.12 183 CYS A N 1
ATOM 1514 C CA . CYS A 1 183 ? 35.450 -10.107 -37.080 1.00 92.12 183 CYS A CA 1
ATOM 1515 C C . CYS A 1 183 ? 36.448 -9.993 -35.920 1.00 92.12 183 CYS A C 1
ATOM 1517 O O . CYS A 1 183 ? 37.608 -9.676 -36.147 1.00 92.12 183 CYS A O 1
ATOM 1519 N N . PHE A 1 184 ? 36.027 -10.275 -34.685 1.00 91.06 184 PHE A N 1
ATOM 1520 C CA . PHE A 1 184 ? 36.937 -10.318 -33.538 1.00 91.06 184 PHE A CA 1
ATOM 1521 C C . PHE A 1 184 ? 37.965 -11.458 -33.647 1.00 91.06 184 PHE A C 1
ATOM 1523 O O . PHE A 1 184 ? 39.133 -11.276 -33.302 1.00 91.06 184 PHE A O 1
ATOM 1530 N N . GLU A 1 185 ? 37.554 -12.628 -34.134 1.00 91.19 185 GLU A N 1
ATOM 1531 C CA . GLU A 1 185 ? 38.435 -13.784 -34.338 1.00 91.19 185 GLU A CA 1
ATOM 1532 C C . GLU A 1 185 ? 39.391 -13.567 -35.526 1.00 91.19 185 GLU A C 1
ATOM 1534 O O . GLU A 1 185 ? 40.572 -13.882 -35.414 1.00 91.19 185 GLU A O 1
ATOM 1539 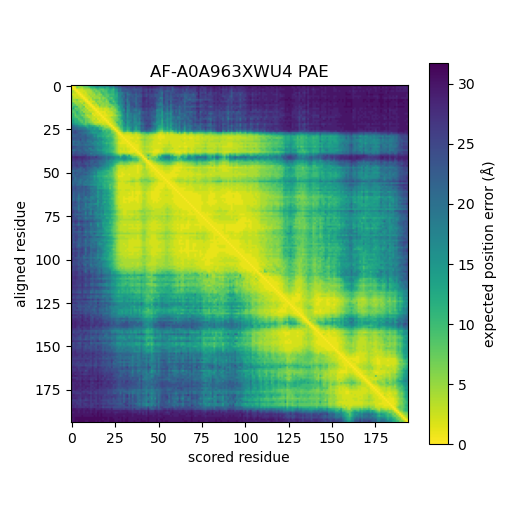N N . ASN A 1 186 ? 38.941 -12.900 -36.597 1.00 87.62 186 ASN A N 1
ATOM 1540 C CA . ASN A 1 186 ? 39.755 -12.563 -37.778 1.00 87.62 186 ASN A CA 1
ATOM 1541 C C . ASN A 1 186 ? 40.662 -11.324 -37.621 1.00 87.62 186 ASN A C 1
ATOM 1543 O O . ASN A 1 186 ? 41.263 -10.871 -38.597 1.00 87.62 186 ASN A O 1
ATOM 1547 N N . ARG A 1 187 ? 40.801 -10.774 -36.407 1.00 84.50 187 ARG A N 1
ATOM 1548 C CA . ARG A 1 187 ? 41.598 -9.561 -36.126 1.00 84.50 187 ARG A CA 1
ATOM 1549 C C . ARG A 1 187 ? 43.080 -9.654 -36.521 1.00 84.50 187 ARG A C 1
ATOM 1551 O O . ARG A 1 187 ? 43.731 -8.630 -36.682 1.00 84.50 187 ARG A O 1
ATOM 1558 N N . SER A 1 188 ? 43.625 -10.864 -36.653 1.00 71.69 188 SER A N 1
ATOM 1559 C CA . SER A 1 188 ? 45.018 -11.107 -37.053 1.00 71.69 188 SER A CA 1
ATOM 1560 C C . SER A 1 188 ? 45.268 -10.900 -38.550 1.00 71.69 188 SER A C 1
ATOM 1562 O O . SER A 1 188 ? 46.391 -10.582 -38.923 1.00 71.69 188 SER A O 1
ATOM 1564 N N . ARG A 1 189 ? 44.241 -11.015 -39.408 1.00 61.16 189 ARG A N 1
ATOM 1565 C CA . ARG A 1 189 ? 44.373 -10.852 -40.871 1.00 61.16 189 ARG A CA 1
ATOM 1566 C C . ARG A 1 189 ? 44.479 -9.392 -41.325 1.00 61.16 189 ARG A C 1
ATOM 1568 O O . ARG A 1 189 ? 44.930 -9.138 -42.432 1.00 61.16 189 ARG A O 1
ATOM 1575 N N . SER A 1 190 ? 44.078 -8.433 -40.487 1.00 54.09 190 SER A N 1
ATOM 1576 C CA . SER A 1 190 ? 44.164 -6.993 -40.782 1.00 54.09 190 SER A CA 1
ATOM 1577 C C . SER A 1 190 ? 45.499 -6.349 -40.380 1.00 54.09 190 SER A C 1
ATOM 1579 O O . SER A 1 190 ? 45.740 -5.200 -40.730 1.00 54.09 190 SER A O 1
ATOM 1581 N N . LEU A 1 191 ? 4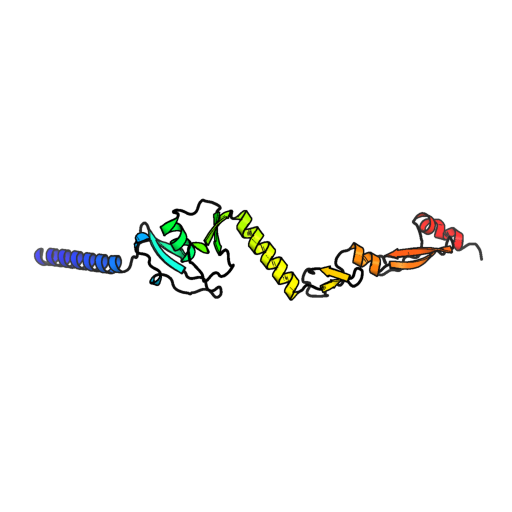6.357 -7.052 -39.627 1.00 53.69 191 LEU A N 1
ATOM 1582 C CA . LEU A 1 191 ? 47.652 -6.535 -39.148 1.00 53.69 191 LEU A CA 1
ATOM 1583 C C . LEU A 1 191 ? 48.838 -6.918 -40.051 1.00 53.69 191 LEU A C 1
ATOM 1585 O O . LEU A 1 191 ? 49.919 -6.371 -39.877 1.00 53.69 191 LEU A O 1
ATOM 1589 N N . THR A 1 192 ? 48.642 -7.824 -41.011 1.00 50.09 192 THR A N 1
ATOM 1590 C CA . THR A 1 192 ? 49.697 -8.384 -41.876 1.00 50.09 192 THR A CA 1
ATOM 1591 C C . THR A 1 192 ? 49.701 -7.825 -43.304 1.00 50.09 192 THR A C 1
ATOM 1593 O O . THR A 1 192 ? 50.345 -8.396 -44.174 1.00 50.09 192 THR A O 1
ATOM 1596 N N . SER A 1 193 ? 48.989 -6.723 -43.565 1.00 49.97 193 SER A N 1
ATOM 1597 C CA . SER A 1 193 ? 48.883 -6.112 -44.902 1.00 49.97 193 SER A CA 1
ATOM 1598 C C . SER A 1 193 ? 49.445 -4.684 -44.958 1.00 49.97 193 SER A C 1
ATOM 1600 O O . SER A 1 193 ? 48.857 -3.810 -45.597 1.00 49.97 193 SER A O 1
ATOM 1602 N N . LYS A 1 194 ? 50.559 -4.442 -44.262 1.00 41.44 194 LYS A N 1
ATOM 1603 C CA . LYS A 1 194 ? 51.404 -3.253 -44.419 1.00 41.44 194 LYS A CA 1
ATOM 1604 C C . LYS A 1 194 ? 52.824 -3.678 -44.732 1.00 41.44 194 LYS A C 1
ATOM 1606 O O . LYS A 1 194 ? 53.265 -4.655 -44.089 1.00 41.44 194 LYS A O 1
#

Foldseek 3Di:
DDPVVVVVVVVVVVVVVVVVVVVVVVVAAALVNDDPVQWDDDDPLQWTKHWHDDPNDIDIDTPLLSQCCVPPNDQDPQWDKDQQVNRNNPSPPVRIDIDGVVVVVVVVVVVVLVVLLVPAWAAAPQPRDIARFDDDPPDTDRHRDPVSVQVVQWDWEQALQPRDIDIGHDDPNHDDRHRDPVSVVCVVVSVPPD

Sequence (194 aa):
MSRKAKEQWATIGDKMLDSIRKANAKTRILFEHLSYGSFRMKKRDGRLFGYYWKNGRKRYMYRYQWVWISINGPIKPGYHIHHINGDCSDDRIENLEMISARAHRRLHGDENLRESARKHGRKCDQCRGFFVPKIRKDRPARYCSPACYHEANRVQAVCPVCSKTFSRAMEKGRKPVYCSRACFENRSRSLTSK

Secondary structure (DSSP, 8-state):
--HHHHHHHHHHHHHHHHHHHHHHHTT---GGG--GGG-EE-STT--EEEEEEETTEEEEEEHHHHHHHHHH-SPPTTEEEEETTS-TT---GGGEEEEEHHHHHHHHHHHHHHHHHHHH-EE-TTT--EE-PPP-SS----SSSHHHHHHHTEEEEE-TTT--EEEEE-BTTBPP--SSHHHHHGGGTTSS--

Mean predicted aligned error: 13.6 Å